Protein AF-A0A1F8CJE0-F1 (afdb_monomer)

Foldseek 3Di:
DVVVVVVVVVVVVVVLVVCLVVCVVPPVVNVVSVVVVCVVCCVVPVVVVVVVVVVVVVVPLLADDPDDDDPVLVCCLVPPDQVAEEEELEPCPPPDCVLSCSCRPSVHHHQQDFPVADDADSAHALLNVLCNQWVALVSCVRSVHFKYKYKPVSLVLHDPLVVVQCVDCQAWDFPDWDDDPPNTIITMITGDVCCSVPPDGDDAGLVVVLVQDDAAFEEEEEEDPDPAPVVSVSVNNLQSCQRYAYEYDDDPDDRPGPPRPRDYHHDDPPDDGQKYKDAQPDDVVVVAVFDWDWDGAHRPRGITMIGGPGHDDPPPDD

Structure (mmCIF, N/CA/C/O backbone):
data_AF-A0A1F8CJE0-F1
#
_entry.id   AF-A0A1F8CJE0-F1
#
loop_
_atom_site.group_PDB
_atom_site.id
_atom_site.type_symbol
_atom_site.label_atom_id
_atom_site.label_alt_id
_atom_site.label_comp_id
_atom_site.label_asym_id
_atom_site.label_entity_id
_atom_site.label_seq_id
_atom_site.pdbx_PDB_ins_code
_atom_site.Cartn_x
_atom_site.Cartn_y
_atom_site.Cartn_z
_atom_site.occupancy
_atom_site.B_iso_or_equiv
_atom_site.auth_seq_id
_atom_site.auth_comp_id
_atom_site.auth_asym_id
_atom_site.auth_atom_id
_atom_site.pdbx_PDB_model_num
ATOM 1 N N . MET A 1 1 ? 36.862 -10.426 33.302 1.00 44.50 1 MET A N 1
ATOM 2 C CA . MET A 1 1 ? 35.811 -10.025 34.268 1.00 44.50 1 MET A CA 1
ATOM 3 C C . MET A 1 1 ? 34.520 -10.832 34.135 1.00 44.50 1 MET A C 1
ATOM 5 O O . MET A 1 1 ? 34.027 -11.265 35.159 1.00 44.50 1 MET A O 1
ATOM 9 N N . LEU A 1 2 ? 33.971 -11.106 32.943 1.00 36.69 2 LEU A N 1
ATOM 10 C CA . LEU A 1 2 ? 32.740 -11.921 32.824 1.00 36.69 2 LEU A CA 1
ATOM 11 C C . LEU A 1 2 ? 32.878 -13.370 33.343 1.00 36.69 2 LEU A C 1
ATOM 13 O O . LEU A 1 2 ? 31.991 -13.858 34.037 1.00 36.69 2 LEU A O 1
ATOM 17 N N . PHE A 1 3 ? 34.020 -14.022 33.099 1.00 42.19 3 PHE A N 1
ATOM 18 C CA . PHE A 1 3 ? 34.281 -15.388 33.579 1.00 42.19 3 PHE A CA 1
ATOM 19 C C . PHE A 1 3 ? 34.329 -15.508 35.111 1.00 42.19 3 PHE A C 1
ATOM 21 O O . PHE A 1 3 ? 33.868 -16.502 35.664 1.00 42.19 3 PHE A O 1
ATOM 28 N N . SER A 1 4 ? 34.829 -14.488 35.817 1.00 46.12 4 SER A N 1
ATOM 29 C CA . SER A 1 4 ? 34.893 -14.500 37.284 1.00 46.12 4 SER A CA 1
ATOM 30 C C . SER A 1 4 ? 33.507 -14.414 37.931 1.00 46.12 4 SER A C 1
ATOM 32 O O . SER A 1 4 ? 33.297 -15.043 38.962 1.00 46.12 4 SER A O 1
ATOM 34 N N . TYR A 1 5 ? 32.540 -13.725 37.310 1.00 55.06 5 TYR A N 1
ATOM 35 C CA . TYR A 1 5 ? 31.160 -13.668 37.813 1.00 55.06 5 TYR A CA 1
ATOM 36 C C . TYR A 1 5 ? 30.405 -14.985 37.612 1.00 55.06 5 TYR A C 1
ATOM 38 O O . TYR A 1 5 ? 29.657 -15.402 38.492 1.00 55.06 5 TYR A O 1
ATOM 46 N N . GLN A 1 6 ? 30.635 -15.672 36.490 1.00 58.88 6 GLN A N 1
ATOM 47 C CA . GLN A 1 6 ? 30.021 -16.974 36.220 1.00 58.88 6 GLN A CA 1
ATOM 48 C C . GLN A 1 6 ? 30.561 -18.056 37.163 1.00 58.88 6 GLN A C 1
ATOM 50 O O . GLN A 1 6 ? 29.783 -18.813 37.738 1.00 58.88 6 GLN A O 1
ATOM 55 N N . ILE A 1 7 ? 31.878 -18.078 37.397 1.00 69.69 7 ILE A N 1
ATOM 56 C CA . ILE A 1 7 ? 32.508 -19.007 38.347 1.00 69.69 7 ILE A CA 1
ATOM 57 C C . ILE A 1 7 ? 32.049 -18.713 39.781 1.00 69.69 7 ILE A C 1
ATOM 59 O O . ILE A 1 7 ? 31.735 -19.641 40.523 1.00 69.69 7 ILE A O 1
ATOM 63 N N . PHE A 1 8 ? 31.938 -17.435 40.161 1.00 67.50 8 PHE A N 1
ATOM 64 C CA . PHE A 1 8 ? 31.420 -17.042 41.472 1.00 67.50 8 PHE A CA 1
ATOM 65 C C . PHE A 1 8 ? 29.956 -17.462 41.656 1.00 67.50 8 PHE A C 1
ATOM 67 O O . PHE A 1 8 ? 29.614 -18.022 42.692 1.00 67.50 8 PHE A O 1
ATOM 74 N N . GLY A 1 9 ? 29.106 -17.283 40.640 1.00 68.31 9 GLY A N 1
ATOM 75 C CA . GLY A 1 9 ? 27.713 -17.734 40.677 1.00 68.31 9 GLY A CA 1
ATOM 76 C C . GLY A 1 9 ? 27.582 -19.253 40.814 1.00 68.31 9 GLY A C 1
ATOM 77 O O . GLY A 1 9 ? 26.782 -19.721 41.621 1.00 68.31 9 GLY A O 1
ATOM 78 N N . VAL A 1 10 ? 28.407 -20.033 40.106 1.00 72.56 10 VAL A N 1
ATOM 79 C CA . VAL A 1 10 ? 28.424 -21.503 40.228 1.00 72.56 10 VAL A CA 1
ATOM 80 C C . VAL A 1 10 ? 28.899 -21.933 41.617 1.00 72.56 10 VAL A C 1
ATOM 82 O O . VAL A 1 10 ? 28.261 -22.779 42.238 1.00 72.56 10 VAL A O 1
ATOM 85 N N . LEU A 1 11 ? 29.963 -21.319 42.142 1.00 69.94 11 LEU A N 1
ATOM 86 C CA . LEU A 1 11 ? 30.481 -21.612 43.483 1.00 69.94 11 LEU A CA 1
ATOM 87 C C . LEU A 1 11 ?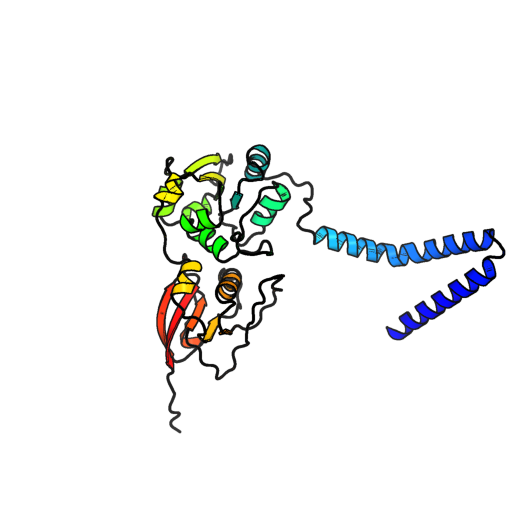 29.476 -21.255 44.581 1.00 69.94 11 LEU A C 1
ATOM 89 O O . LEU A 1 11 ? 29.268 -22.055 45.487 1.00 69.94 11 LEU A O 1
ATOM 93 N N . VAL A 1 12 ? 28.810 -20.101 44.480 1.00 76.06 12 VAL A N 1
ATOM 94 C CA . VAL A 1 12 ? 27.726 -19.713 45.392 1.00 76.06 12 VAL A CA 1
ATOM 95 C C . VAL A 1 12 ? 26.568 -20.703 45.286 1.00 76.06 12 VAL A C 1
ATOM 97 O O . VAL A 1 12 ? 26.094 -21.177 46.308 1.00 76.06 12 VAL A O 1
ATOM 100 N N . THR A 1 13 ? 26.155 -21.097 44.080 1.00 71.81 13 THR A N 1
ATOM 101 C CA . THR A 1 13 ? 25.067 -22.076 43.897 1.00 71.81 13 THR A CA 1
ATOM 102 C C . THR A 1 13 ? 25.409 -23.433 44.518 1.00 71.81 13 THR A C 1
ATOM 104 O O . THR A 1 13 ? 24.594 -23.994 45.246 1.00 71.81 13 THR A O 1
ATOM 107 N N . LEU A 1 14 ? 26.630 -23.936 44.309 1.00 74.31 14 LEU A N 1
ATOM 108 C CA . LEU A 1 14 ? 27.103 -25.187 44.910 1.00 74.31 14 LEU A CA 1
ATOM 109 C C . LEU A 1 14 ? 27.204 -25.093 46.439 1.00 74.31 14 LEU A C 1
ATOM 111 O O . LEU A 1 14 ? 26.816 -26.030 47.133 1.00 74.31 14 LEU A O 1
ATOM 115 N N . LEU A 1 15 ? 27.661 -23.954 46.969 1.00 75.88 15 LEU A N 1
ATOM 116 C CA . LEU A 1 15 ? 27.699 -23.692 48.408 1.00 75.88 15 LEU A CA 1
ATOM 117 C C . LEU A 1 15 ? 26.283 -23.668 48.999 1.00 75.88 15 LEU A C 1
ATOM 119 O O . LEU A 1 15 ? 26.052 -24.241 50.060 1.00 75.88 15 LEU A O 1
ATOM 123 N N . LEU A 1 16 ? 25.323 -23.051 48.301 1.00 68.00 16 LEU A N 1
ATOM 124 C CA . LEU A 1 16 ? 23.928 -22.994 48.729 1.00 68.00 16 LEU A CA 1
ATOM 125 C C . LEU A 1 16 ? 23.269 -2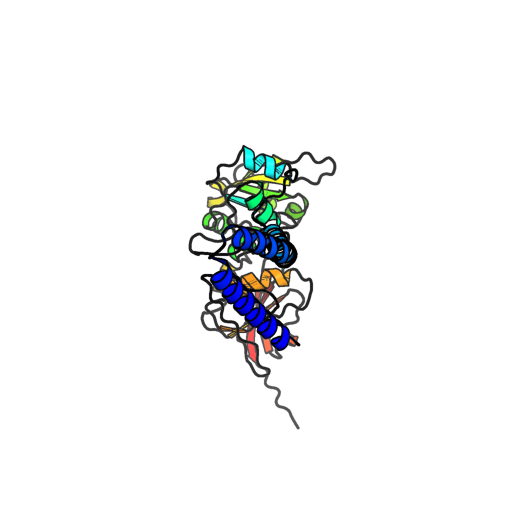4.385 48.707 1.00 68.00 16 LEU A C 1
ATOM 127 O O . LEU A 1 16 ? 22.545 -24.707 49.644 1.00 68.00 16 LEU A O 1
ATOM 131 N N . ILE A 1 17 ? 23.553 -25.224 47.701 1.00 70.94 17 ILE A N 1
ATOM 132 C CA . ILE A 1 17 ? 23.079 -26.621 47.628 1.00 70.94 17 ILE A CA 1
ATOM 133 C C . ILE A 1 17 ? 23.681 -27.457 48.763 1.00 70.94 17 ILE A C 1
ATOM 135 O O . ILE A 1 17 ? 22.949 -28.148 49.468 1.00 70.94 17 ILE A O 1
ATOM 139 N N . TRP A 1 18 ? 24.993 -27.350 48.991 1.00 72.69 18 TRP A N 1
ATOM 140 C CA . TRP A 1 18 ? 25.683 -28.084 50.055 1.00 72.69 18 TRP A CA 1
ATOM 141 C C . TRP A 1 18 ? 25.180 -27.686 51.449 1.00 72.69 18 TRP A C 1
ATOM 143 O O . TRP A 1 18 ? 24.904 -28.543 52.291 1.00 72.69 18 TRP A O 1
ATOM 153 N N . ILE A 1 19 ? 24.983 -26.383 51.683 1.00 66.50 19 ILE A N 1
ATOM 154 C CA . ILE A 1 19 ? 24.369 -25.877 52.914 1.00 66.50 19 ILE A CA 1
ATOM 155 C C . ILE A 1 19 ? 22.939 -26.406 53.030 1.00 66.50 19 ILE A C 1
ATOM 157 O O . ILE A 1 19 ? 22.587 -26.913 54.088 1.00 66.50 19 ILE A O 1
ATOM 161 N N . PHE A 1 20 ? 22.133 -26.355 51.966 1.00 65.31 20 PHE A N 1
ATOM 162 C CA . PHE A 1 20 ? 20.751 -26.840 51.966 1.00 65.31 20 PHE A CA 1
ATOM 163 C C . PHE A 1 20 ? 20.652 -28.331 52.322 1.00 65.31 20 PHE A C 1
ATOM 165 O O . PHE A 1 20 ? 19.881 -28.685 53.215 1.00 65.31 20 PHE A O 1
ATOM 172 N N . GLU A 1 21 ? 21.476 -29.195 51.723 1.00 66.25 21 GLU A N 1
ATOM 173 C CA . GLU A 1 21 ? 21.547 -30.625 52.063 1.00 66.25 21 GLU A CA 1
ATOM 174 C C . GLU A 1 21 ? 21.989 -30.856 53.515 1.00 66.25 21 GLU A C 1
ATOM 176 O O . GLU A 1 21 ? 21.406 -31.674 54.234 1.00 66.25 21 GLU A O 1
ATOM 181 N N . SER A 1 22 ? 22.972 -30.089 53.994 1.00 66.00 22 SER A N 1
ATOM 182 C CA . SER A 1 22 ? 23.463 -30.194 55.371 1.00 66.00 22 SER A CA 1
ATOM 183 C C . SER A 1 22 ? 22.464 -29.643 56.407 1.00 66.00 22 SER A C 1
ATOM 185 O O . SER A 1 22 ? 22.477 -30.043 57.575 1.00 66.00 22 SER A O 1
ATOM 187 N N . VAL A 1 23 ? 21.571 -28.744 55.981 1.00 59.19 23 VAL A N 1
ATOM 188 C CA . VAL A 1 23 ? 20.585 -28.020 56.794 1.00 59.19 23 VAL A CA 1
ATOM 189 C C . VAL A 1 23 ? 19.201 -28.683 56.799 1.00 59.19 23 VAL A C 1
ATOM 191 O O . VAL A 1 23 ? 18.454 -28.497 57.762 1.00 59.19 23 VAL A O 1
ATOM 194 N N . GLN A 1 24 ? 18.861 -29.517 55.808 1.00 53.59 24 GLN A N 1
ATOM 195 C CA . GLN A 1 24 ? 17.571 -30.226 55.725 1.00 53.59 24 GLN A CA 1
ATOM 196 C C . GLN A 1 24 ? 17.209 -31.037 56.983 1.00 53.59 24 GLN A C 1
ATOM 198 O O . GLN A 1 24 ? 16.030 -31.258 57.263 1.00 53.59 24 GLN A O 1
ATOM 203 N N . LYS A 1 25 ? 18.194 -31.415 57.807 1.00 59.56 25 LYS A N 1
ATOM 204 C CA . LYS A 1 25 ? 17.963 -32.088 59.097 1.00 59.56 25 LYS A CA 1
ATOM 205 C C . LYS A 1 25 ? 17.306 -31.189 60.160 1.00 59.56 25 LYS A C 1
ATOM 207 O O . LYS A 1 25 ? 16.841 -31.699 61.176 1.00 59.56 25 LYS A O 1
ATOM 212 N N . LYS A 1 26 ? 17.225 -29.868 59.948 1.00 67.19 26 LYS A N 1
ATOM 213 C CA . LY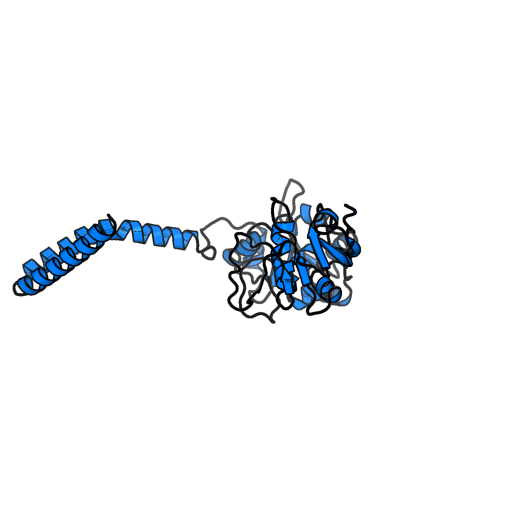S A 1 26 ? 16.577 -28.899 60.848 1.00 67.19 26 LYS A CA 1
ATOM 214 C C . LYS A 1 26 ? 15.643 -27.979 60.053 1.00 67.19 26 LYS A C 1
ATOM 216 O O . LYS A 1 26 ? 16.066 -26.946 59.541 1.00 67.19 26 LYS A O 1
ATOM 221 N N . LYS A 1 27 ? 14.348 -28.328 60.007 1.00 64.81 27 LYS A N 1
ATOM 222 C CA . LYS A 1 27 ? 13.287 -27.634 59.236 1.00 64.81 27 LYS A CA 1
ATOM 223 C C . LYS A 1 27 ? 13.306 -26.101 59.361 1.00 64.81 27 LYS A C 1
ATOM 225 O O . LYS A 1 27 ? 13.094 -25.408 58.375 1.00 64.81 27 LYS A O 1
ATOM 230 N N . VAL A 1 28 ? 13.602 -25.573 60.549 1.00 71.56 28 VAL A N 1
ATOM 231 C CA . VAL A 1 28 ? 13.649 -24.122 60.812 1.00 71.56 28 VAL A CA 1
ATOM 232 C C . VAL A 1 28 ? 14.779 -23.432 60.042 1.00 71.56 28 VAL A C 1
ATOM 234 O O . VAL A 1 28 ? 14.584 -22.359 59.481 1.00 71.56 28 VAL A O 1
ATOM 237 N N . VAL A 1 29 ? 15.950 -24.062 59.962 1.00 67.38 29 VAL A N 1
ATOM 238 C CA . VAL A 1 29 ? 17.125 -23.479 59.303 1.00 67.38 29 VAL A CA 1
ATOM 239 C C . VAL A 1 29 ? 16.947 -23.503 57.779 1.00 67.38 29 VAL A C 1
ATOM 241 O O . VAL A 1 29 ? 17.318 -22.543 57.110 1.00 67.38 29 VAL A O 1
ATOM 244 N N . ALA A 1 30 ? 16.276 -24.524 57.234 1.00 67.88 30 ALA A N 1
ATOM 245 C CA . ALA A 1 30 ? 15.913 -24.572 55.815 1.00 67.88 30 ALA A CA 1
ATOM 246 C C . ALA A 1 30 ? 14.926 -23.456 55.422 1.00 67.88 30 ALA A C 1
ATOM 248 O O . ALA A 1 30 ? 15.067 -22.860 54.354 1.00 67.88 30 ALA A O 1
ATOM 249 N N . ILE A 1 31 ? 13.960 -23.131 56.291 1.00 75.62 31 ILE A N 1
ATOM 250 C CA . ILE A 1 31 ? 13.010 -22.028 56.070 1.00 75.62 31 ILE A CA 1
ATOM 251 C C . ILE A 1 31 ? 13.733 -20.677 56.104 1.00 75.62 31 ILE A C 1
ATOM 253 O O . ILE A 1 31 ? 13.572 -19.887 55.178 1.00 75.62 31 ILE A O 1
ATOM 257 N N . ILE A 1 32 ? 14.564 -20.426 57.123 1.00 74.50 32 ILE A N 1
ATOM 258 C CA . ILE A 1 32 ? 15.340 -19.177 57.241 1.00 74.50 32 ILE A CA 1
ATOM 259 C C . ILE A 1 32 ? 16.244 -18.989 56.020 1.00 74.50 32 ILE A C 1
ATOM 261 O O . ILE A 1 32 ? 16.312 -17.901 55.455 1.00 74.50 32 ILE A O 1
ATOM 265 N N . PHE A 1 33 ? 16.897 -20.059 55.577 1.00 74.25 33 PHE A N 1
ATOM 266 C CA . PHE A 1 33 ? 17.752 -20.026 54.402 1.00 74.25 33 PHE A CA 1
ATOM 267 C C . PHE A 1 33 ? 16.970 -19.800 53.104 1.00 74.25 33 PHE A C 1
ATOM 269 O O . PHE A 1 33 ? 17.399 -19.014 52.268 1.00 74.25 33 PHE A O 1
ATOM 276 N N . SER A 1 34 ? 15.801 -20.427 52.948 1.00 72.12 34 SER A N 1
ATOM 277 C CA . SER A 1 34 ? 14.926 -20.190 51.793 1.00 72.12 34 SER A CA 1
ATOM 278 C C . SER A 1 34 ? 14.451 -18.736 51.752 1.00 72.12 34 SER A C 1
ATOM 280 O O . SER A 1 34 ? 14.489 -18.111 50.697 1.00 72.12 34 SER A O 1
ATOM 282 N N . LEU A 1 35 ? 14.081 -18.165 52.904 1.00 79.12 35 LEU A N 1
ATOM 283 C CA . LEU A 1 35 ? 13.730 -16.748 53.025 1.00 79.12 35 LEU A CA 1
ATOM 284 C C . LEU A 1 35 ? 14.916 -15.840 52.679 1.00 79.12 35 LEU A C 1
ATOM 286 O O . LEU A 1 35 ? 14.739 -14.863 51.959 1.00 79.12 35 LEU A O 1
ATOM 290 N N . PHE A 1 36 ? 16.124 -16.181 53.129 1.00 77.94 36 PHE A N 1
ATOM 291 C CA . PHE A 1 36 ? 17.343 -15.438 52.808 1.00 77.94 36 PHE A CA 1
ATOM 292 C C . PHE A 1 36 ? 17.709 -15.521 51.317 1.00 77.94 36 PHE A C 1
ATOM 294 O O . PHE A 1 36 ? 18.065 -14.514 50.710 1.00 77.94 36 PHE A O 1
ATOM 301 N N . ALA A 1 37 ? 17.563 -16.695 50.698 1.00 77.31 37 ALA A N 1
ATOM 302 C CA . ALA A 1 37 ? 17.782 -16.887 49.268 1.00 77.31 37 ALA A CA 1
ATOM 303 C C . ALA A 1 37 ? 16.765 -16.093 48.437 1.00 77.31 37 ALA A C 1
ATOM 305 O O . ALA A 1 37 ? 17.148 -15.405 47.498 1.00 77.31 37 ALA A O 1
ATOM 306 N N . VAL A 1 38 ? 15.483 -16.115 48.817 1.00 78.94 38 VAL A N 1
ATOM 307 C CA . VAL A 1 38 ? 14.43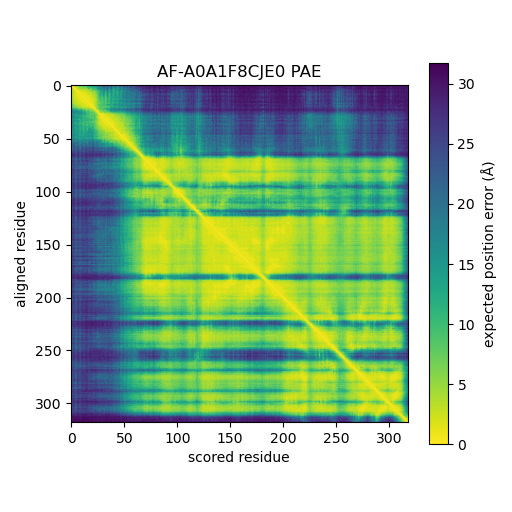6 -15.289 48.195 1.00 78.94 38 VAL A CA 1
ATOM 308 C C . VAL A 1 38 ? 14.740 -13.797 48.374 1.00 78.94 38 VAL A C 1
ATOM 310 O O . VAL A 1 38 ? 14.637 -13.035 47.414 1.00 78.94 38 VAL A O 1
ATOM 313 N N . TRP A 1 39 ? 15.192 -13.381 49.559 1.00 78.50 39 TRP A N 1
ATOM 314 C CA . TRP A 1 39 ? 15.582 -11.997 49.845 1.00 78.50 39 TRP A CA 1
ATOM 315 C C . TRP A 1 39 ? 16.797 -11.527 49.029 1.00 78.50 39 TRP A C 1
ATOM 317 O O . TRP A 1 39 ? 16.856 -10.359 48.665 1.00 78.50 39 TRP A O 1
ATOM 327 N N . LEU A 1 40 ? 17.732 -12.419 48.684 1.00 78.00 40 LEU A N 1
ATOM 328 C CA . LEU A 1 40 ? 18.857 -12.120 47.787 1.00 78.00 40 LEU A CA 1
ATOM 329 C C . LEU A 1 40 ? 18.468 -12.143 46.302 1.00 78.00 40 LEU A C 1
ATOM 331 O O . LEU A 1 40 ? 18.951 -11.326 45.517 1.00 78.00 40 LEU A O 1
ATOM 335 N N . LEU A 1 41 ? 17.607 -13.078 45.901 1.00 74.38 41 LEU A N 1
ATOM 336 C CA . LEU A 1 41 ? 17.236 -13.276 44.501 1.00 74.38 41 LEU A CA 1
ATOM 337 C C . LEU A 1 41 ? 16.229 -12.233 44.009 1.00 74.38 41 LEU A C 1
ATOM 339 O O . LEU A 1 41 ? 16.349 -11.792 42.869 1.00 74.38 41 LEU A O 1
ATOM 343 N N . ILE A 1 42 ? 15.274 -11.793 44.837 1.00 75.56 42 ILE A N 1
ATOM 344 C CA . ILE A 1 42 ? 14.264 -10.799 44.433 1.00 75.56 42 ILE A CA 1
ATOM 345 C C . ILE A 1 42 ? 14.902 -9.465 43.989 1.00 75.56 42 ILE A C 1
ATOM 347 O O . ILE A 1 42 ?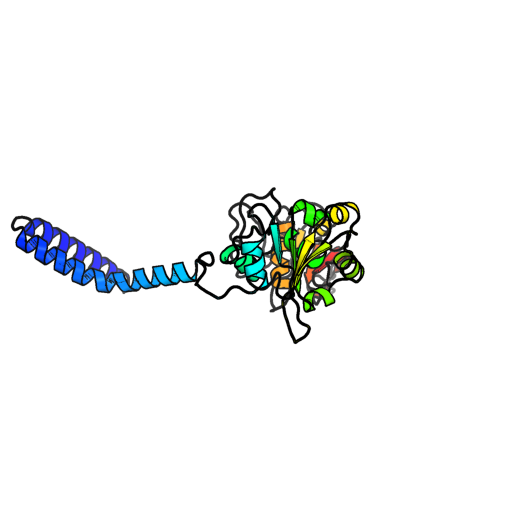 14.567 -9.007 42.899 1.00 75.56 42 ILE A O 1
ATOM 351 N N . PRO A 1 43 ? 15.846 -8.846 44.725 1.00 74.38 43 PRO A N 1
ATOM 352 C CA . PRO A 1 43 ? 16.493 -7.606 44.288 1.00 74.38 43 PRO A CA 1
ATOM 353 C C . PRO A 1 43 ? 17.399 -7.789 43.064 1.00 74.38 43 PRO A C 1
ATOM 355 O O . PRO A 1 43 ? 17.599 -6.840 42.312 1.00 74.38 43 PRO A O 1
ATOM 358 N N . SER A 1 44 ? 17.950 -8.991 42.854 1.00 71.19 44 SER A N 1
ATOM 359 C CA . SER A 1 44 ? 18.866 -9.276 41.741 1.00 71.19 44 SER A CA 1
ATOM 360 C C . SER A 1 44 ? 18.150 -9.662 40.446 1.00 71.19 44 SER A C 1
ATOM 362 O O . SER A 1 44 ? 18.653 -9.357 39.367 1.00 71.19 44 SER A O 1
ATOM 364 N N . LEU A 1 45 ? 17.022 -10.369 40.536 1.00 69.50 45 LEU A N 1
ATOM 365 C CA . LEU A 1 45 ? 16.256 -10.862 39.386 1.00 69.50 45 LEU A CA 1
ATOM 366 C C . LEU A 1 45 ? 15.013 -10.015 39.108 1.00 69.50 45 LEU A C 1
ATOM 368 O O . LEU A 1 45 ? 14.585 -9.936 37.961 1.00 69.50 45 LEU A O 1
ATOM 372 N N . GLY A 1 46 ? 14.457 -9.353 40.123 1.00 73.88 46 GLY A N 1
ATOM 373 C CA . GLY A 1 46 ? 13.263 -8.518 40.009 1.00 73.88 46 GLY A CA 1
ATOM 374 C C . GLY A 1 46 ? 13.418 -7.388 38.992 1.00 73.88 46 GLY A C 1
ATOM 375 O O . GLY A 1 46 ? 12.646 -7.365 38.038 1.00 73.88 46 GLY A O 1
ATOM 376 N N . PRO A 1 47 ? 14.416 -6.490 39.121 1.00 73.81 47 PRO A N 1
ATOM 377 C CA . PRO A 1 47 ? 14.581 -5.377 38.188 1.00 73.81 47 PRO A CA 1
ATOM 378 C C . PRO A 1 47 ? 14.827 -5.822 36.736 1.00 73.81 47 PRO A C 1
ATOM 380 O O . PRO A 1 47 ? 14.141 -5.304 35.860 1.00 73.81 47 PRO A O 1
ATOM 383 N N . PRO A 1 48 ? 15.695 -6.815 36.438 1.00 69.19 48 PRO A N 1
ATOM 384 C CA . PRO A 1 48 ? 15.842 -7.327 35.074 1.00 69.19 48 PRO A CA 1
ATOM 385 C C . PRO A 1 48 ? 14.567 -7.963 34.511 1.00 69.19 48 PRO A C 1
ATOM 387 O O . PRO A 1 48 ? 14.263 -7.763 33.339 1.00 69.19 48 PRO A O 1
ATOM 390 N N . ILE A 1 49 ? 13.809 -8.720 35.318 1.00 71.56 49 ILE A N 1
ATOM 391 C CA . ILE A 1 49 ? 12.542 -9.334 34.886 1.00 71.56 49 ILE A CA 1
ATOM 392 C C . ILE A 1 49 ? 11.480 -8.262 34.637 1.00 71.56 49 ILE A C 1
ATOM 394 O O . ILE A 1 49 ? 10.799 -8.328 33.617 1.00 71.56 49 ILE A O 1
ATOM 398 N N . LEU A 1 50 ? 11.364 -7.268 35.521 1.00 71.50 50 LEU A N 1
ATOM 399 C CA . LEU A 1 50 ? 10.463 -6.130 35.342 1.00 71.50 50 LEU A CA 1
ATOM 400 C C . LEU A 1 50 ? 10.830 -5.351 34.086 1.00 71.50 50 LEU A C 1
ATOM 402 O O . LEU A 1 50 ? 9.972 -5.165 33.235 1.00 71.50 50 LEU A O 1
ATOM 406 N N . GLN A 1 51 ? 12.107 -5.026 33.894 1.00 67.44 51 GLN A N 1
ATOM 407 C CA . GLN A 1 51 ? 12.589 -4.333 32.703 1.00 67.44 51 GLN A CA 1
ATOM 408 C C . GLN A 1 51 ? 12.354 -5.146 31.421 1.00 67.44 51 GLN A C 1
ATOM 410 O O . GLN A 1 51 ? 11.951 -4.585 30.409 1.00 67.44 51 GLN A O 1
ATOM 415 N N . LEU A 1 52 ? 12.542 -6.471 31.449 1.00 64.06 52 LEU A N 1
ATOM 416 C CA . LEU A 1 52 ? 12.189 -7.364 30.338 1.00 64.06 52 LEU A CA 1
ATOM 417 C C . LEU A 1 52 ? 10.678 -7.417 30.098 1.00 64.06 52 LEU A C 1
ATOM 419 O O . LEU A 1 52 ? 10.258 -7.498 28.948 1.00 64.06 52 LEU A O 1
ATOM 423 N N . SER A 1 53 ? 9.862 -7.389 31.152 1.00 64.06 53 SER A N 1
ATOM 424 C CA . SER A 1 53 ? 8.402 -7.413 31.047 1.00 64.06 53 SER A CA 1
ATOM 425 C C . SER A 1 53 ? 7.845 -6.088 30.533 1.00 64.06 53 SER A C 1
ATOM 427 O O . SER A 1 53 ? 7.029 -6.104 29.623 1.00 64.06 53 SER A O 1
ATOM 429 N N . GLU A 1 54 ? 8.351 -4.955 31.017 1.00 61.84 54 GLU A N 1
ATOM 430 C CA . GLU A 1 54 ? 8.008 -3.611 30.559 1.00 61.84 54 GLU A CA 1
ATOM 431 C C . GLU A 1 54 ? 8.495 -3.395 29.131 1.00 61.84 54 GLU A C 1
ATOM 433 O O . GLU A 1 54 ? 7.723 -2.944 28.295 1.00 61.84 54 GLU A O 1
ATOM 438 N N . ALA A 1 55 ? 9.727 -3.800 28.802 1.00 57.44 55 ALA A N 1
ATOM 439 C CA . ALA A 1 55 ? 10.229 -3.738 27.434 1.00 57.44 55 ALA A CA 1
ATOM 440 C C . ALA A 1 55 ? 9.424 -4.642 26.492 1.00 57.44 55 ALA A C 1
ATOM 442 O O . ALA A 1 55 ? 9.133 -4.234 25.374 1.00 57.44 55 ALA A O 1
ATOM 443 N N . ARG A 1 56 ? 9.018 -5.844 26.924 1.00 55.03 56 ARG A N 1
ATOM 444 C CA . ARG A 1 56 ? 8.153 -6.727 26.124 1.00 55.03 56 ARG A CA 1
ATOM 445 C C . ARG A 1 56 ? 6.736 -6.190 25.985 1.00 55.03 56 ARG A C 1
ATOM 447 O O . ARG A 1 56 ? 6.185 -6.311 24.904 1.00 55.03 56 ARG A O 1
ATOM 454 N N . LEU A 1 57 ? 6.151 -5.614 27.032 1.00 57.50 57 LEU A N 1
ATOM 455 C CA . LEU A 1 57 ? 4.827 -4.989 26.980 1.00 57.50 57 LEU A CA 1
ATOM 456 C C . LEU A 1 57 ? 4.854 -3.744 26.087 1.00 57.50 57 LEU A C 1
ATOM 458 O O . LEU A 1 57 ? 4.003 -3.616 25.218 1.00 57.50 57 LEU A O 1
ATOM 462 N N . ALA A 1 58 ? 5.878 -2.899 26.215 1.00 53.94 58 ALA A N 1
ATOM 463 C CA . ALA A 1 58 ? 6.093 -1.733 25.360 1.00 53.94 58 ALA A CA 1
ATOM 464 C C . ALA A 1 58 ? 6.385 -2.110 23.896 1.00 53.94 58 ALA A C 1
ATOM 466 O O . ALA A 1 58 ? 6.059 -1.357 22.983 1.00 53.94 58 ALA A O 1
ATOM 467 N N . GLN A 1 59 ? 6.994 -3.275 23.652 1.00 51.31 59 GLN A N 1
ATOM 468 C CA . GLN A 1 59 ? 7.206 -3.815 22.304 1.00 51.31 59 GLN A CA 1
ATOM 469 C C . GLN A 1 59 ? 6.003 -4.597 21.769 1.00 51.31 59 GLN A C 1
ATOM 471 O O . GLN A 1 59 ? 5.921 -4.823 20.561 1.00 51.31 59 GLN A O 1
ATOM 476 N N . ASN A 1 60 ? 5.075 -5.017 22.630 1.00 52.72 60 ASN A N 1
ATOM 477 C CA . ASN A 1 60 ? 3.879 -5.732 22.219 1.00 52.72 60 ASN A CA 1
ATOM 478 C C . ASN A 1 60 ? 2.820 -4.725 21.784 1.00 52.72 60 ASN A C 1
ATOM 480 O O . ASN A 1 60 ? 1.875 -4.416 22.504 1.00 52.72 60 ASN A O 1
ATOM 484 N N . ARG A 1 61 ? 2.999 -4.226 20.564 1.00 53.03 61 ARG A N 1
ATOM 485 C CA . ARG A 1 61 ? 2.133 -3.223 19.946 1.00 53.03 61 ARG A CA 1
ATOM 486 C C . ARG A 1 61 ? 0.673 -3.668 19.769 1.00 53.03 61 ARG A C 1
ATOM 488 O O . ARG A 1 61 ? -0.167 -2.846 19.439 1.00 53.03 61 ARG A O 1
ATOM 495 N N . LEU A 1 62 ? 0.371 -4.946 20.019 1.00 55.53 62 LEU A N 1
ATOM 496 C CA . LEU A 1 62 ? -0.977 -5.522 20.015 1.00 55.53 62 LEU A CA 1
ATOM 497 C C . LEU A 1 62 ? -1.743 -5.323 21.334 1.00 55.53 62 LEU A C 1
ATOM 499 O O . LEU A 1 62 ? -2.918 -5.673 21.412 1.00 55.53 62 LEU A O 1
ATOM 503 N N . LEU A 1 63 ? -1.099 -4.801 22.380 1.00 54.47 63 LEU A N 1
ATOM 504 C CA . LEU A 1 63 ? -1.761 -4.457 23.634 1.00 54.47 63 LEU A CA 1
ATOM 505 C C . LEU A 1 63 ? -2.115 -2.969 23.612 1.00 54.47 63 LEU A C 1
ATOM 507 O O . LEU A 1 63 ? -1.248 -2.109 23.757 1.00 54.47 63 LEU A O 1
ATOM 511 N N . SER A 1 64 ? -3.400 -2.669 23.423 1.00 53.78 64 SER A N 1
ATOM 512 C CA . SER A 1 64 ? -3.926 -1.311 23.561 1.00 53.78 64 SER A CA 1
ATOM 513 C C . SER A 1 64 ? -3.684 -0.811 24.989 1.00 53.78 64 SER A C 1
ATOM 515 O O . SER A 1 64 ? -4.180 -1.376 25.963 1.00 53.78 64 SER A O 1
ATOM 517 N N . VAL A 1 65 ? -2.915 0.271 25.115 1.00 55.03 65 VAL A N 1
ATOM 518 C CA . VAL A 1 65 ? -2.990 1.152 26.285 1.00 55.03 65 VAL A CA 1
ATOM 519 C C . VAL A 1 65 ? -4.301 1.932 26.149 1.00 55.03 65 VAL A C 1
ATOM 521 O O . VAL A 1 65 ? -4.662 2.303 25.032 1.00 55.03 65 VAL A O 1
ATOM 524 N N . ASN A 1 66 ? -5.026 2.121 27.257 1.00 52.62 66 ASN A N 1
ATOM 525 C CA . ASN A 1 66 ? -6.298 2.853 27.333 1.00 52.62 66 ASN A CA 1
ATOM 526 C C . ASN A 1 66 ? -6.136 4.309 26.851 1.00 52.62 66 ASN A C 1
ATOM 528 O O . ASN A 1 66 ? -5.990 5.226 27.656 1.00 52.62 66 ASN A O 1
ATOM 532 N N . GLU A 1 67 ? -6.134 4.515 25.541 1.00 62.19 67 GLU A N 1
ATOM 533 C CA . GLU A 1 67 ? -6.171 5.819 24.893 1.00 62.19 67 GLU A CA 1
ATOM 534 C C . GLU A 1 67 ? -7.567 6.053 24.324 1.00 62.19 67 GLU A C 1
ATOM 536 O O . GLU A 1 67 ? -8.203 5.136 23.799 1.00 62.19 67 GLU A O 1
ATOM 541 N N . ASP A 1 68 ? -8.036 7.297 24.405 1.00 70.69 68 ASP A N 1
ATOM 542 C CA . ASP A 1 68 ? -9.271 7.705 23.750 1.00 70.69 68 ASP A CA 1
ATOM 543 C C . ASP A 1 68 ? -9.170 7.468 22.239 1.00 70.69 68 ASP A C 1
ATOM 545 O O . ASP A 1 68 ? -8.362 8.082 21.540 1.00 70.69 68 ASP A O 1
ATOM 549 N N . LEU A 1 69 ? -10.009 6.564 21.729 1.00 72.94 69 LEU A N 1
ATOM 550 C CA . LEU A 1 69 ? -10.070 6.259 20.304 1.00 72.94 69 LEU A CA 1
ATOM 551 C C . LEU A 1 69 ? -10.504 7.499 19.495 1.00 72.94 69 LEU A C 1
ATOM 553 O O . LEU A 1 69 ? -11.473 8.166 19.887 1.00 72.94 69 LEU A O 1
ATOM 557 N N . PRO A 1 70 ? -9.869 7.780 18.338 1.00 81.81 70 PRO A N 1
ATOM 558 C CA . PRO A 1 70 ? -10.392 8.723 17.352 1.00 81.81 70 PRO A CA 1
ATOM 559 C C . PRO A 1 70 ? -11.838 8.383 16.968 1.00 81.81 70 PRO A C 1
ATOM 561 O O . PRO A 1 70 ? -12.212 7.209 16.937 1.00 81.81 70 PRO A O 1
ATOM 564 N N . GLU A 1 71 ? -12.654 9.387 16.629 1.00 88.81 71 GLU A N 1
ATOM 565 C CA . GLU A 1 71 ? -14.081 9.186 16.314 1.00 88.81 71 GLU A CA 1
ATOM 566 C C . GLU A 1 71 ? -14.311 8.161 15.190 1.00 88.81 71 GLU A C 1
ATOM 568 O O . GLU A 1 71 ? -15.242 7.361 15.266 1.00 88.81 71 GLU A O 1
ATOM 573 N N . THR A 1 72 ? -13.432 8.133 14.181 1.00 88.75 72 THR A N 1
ATOM 574 C CA . THR A 1 72 ? -13.456 7.135 13.103 1.00 88.75 72 THR A CA 1
ATOM 575 C C . THR A 1 72 ? -13.277 5.714 13.631 1.00 88.75 72 THR A C 1
ATOM 577 O O . THR A 1 72 ? -14.040 4.825 13.255 1.00 88.75 72 THR A O 1
ATOM 580 N N . LEU A 1 73 ? -12.323 5.495 14.541 1.00 86.44 73 LEU A N 1
ATOM 581 C CA . LEU A 1 73 ? -12.084 4.184 15.151 1.00 86.44 73 LEU A CA 1
ATOM 582 C C . LEU A 1 73 ? -13.232 3.778 16.083 1.00 86.44 73 LEU A C 1
ATOM 584 O O . LEU A 1 73 ? -13.682 2.637 16.010 1.00 86.44 73 LEU A O 1
ATOM 588 N N . LYS A 1 74 ? -13.773 4.722 16.871 1.00 88.38 74 LYS A N 1
ATOM 589 C CA . LYS A 1 74 ? -14.981 4.502 17.692 1.00 88.38 74 LYS A CA 1
ATOM 590 C C . LYS A 1 74 ? -16.165 4.084 16.826 1.00 88.38 74 LYS A C 1
ATOM 592 O O . LYS A 1 74 ? -16.920 3.187 17.193 1.00 88.38 74 LYS A O 1
ATOM 597 N N . TRP A 1 75 ? -16.359 4.723 15.673 1.00 91.81 75 TRP A N 1
ATOM 598 C CA . TRP A 1 75 ? -17.441 4.346 14.769 1.00 91.81 75 TRP A CA 1
ATOM 599 C C . TRP A 1 75 ? -17.241 2.933 14.212 1.00 91.81 75 TRP A C 1
ATOM 601 O O . TRP A 1 75 ? -18.196 2.157 14.201 1.00 91.81 75 TRP A O 1
ATOM 611 N N . ILE A 1 76 ? -16.017 2.585 13.797 1.00 90.31 76 ILE A N 1
ATOM 612 C CA . ILE A 1 76 ? -15.682 1.253 13.268 1.00 90.31 76 ILE A CA 1
ATOM 613 C C . ILE A 1 76 ? -15.979 0.169 14.300 1.00 90.31 76 ILE A C 1
ATOM 615 O O . ILE A 1 76 ? -16.725 -0.755 13.989 1.00 90.31 76 ILE A O 1
ATOM 619 N N . GLU A 1 77 ? -15.463 0.323 15.520 1.00 87.56 77 GLU A N 1
ATOM 620 C CA . GLU A 1 77 ? -15.662 -0.624 16.624 1.00 87.56 77 GLU A CA 1
ATOM 621 C C . GLU A 1 77 ? -17.154 -0.907 16.877 1.00 87.56 77 GLU A C 1
ATOM 623 O O . GLU A 1 77 ? -17.555 -2.048 17.091 1.00 87.56 77 GLU A O 1
ATOM 628 N N . ASN A 1 78 ? -18.000 0.125 16.785 1.00 89.69 78 ASN A N 1
ATOM 629 C CA . ASN A 1 78 ? -19.426 0.016 17.094 1.00 89.69 78 ASN A CA 1
ATOM 630 C C . ASN A 1 78 ? -20.311 -0.433 15.916 1.00 89.69 78 ASN A C 1
ATOM 632 O O . ASN A 1 78 ? -21.437 -0.874 16.145 1.00 89.69 78 ASN A O 1
ATOM 636 N N . ASN A 1 79 ? -19.862 -0.289 14.663 1.00 92.50 79 ASN A N 1
ATOM 637 C CA . ASN A 1 79 ? -20.731 -0.450 13.484 1.00 92.50 79 ASN A CA 1
ATOM 638 C C . ASN A 1 79 ? -20.231 -1.477 12.461 1.00 92.50 79 ASN A C 1
ATOM 640 O O . ASN A 1 79 ? -20.993 -1.879 11.577 1.00 92.50 79 ASN A O 1
ATOM 644 N N . VAL A 1 80 ? -18.969 -1.900 12.536 1.00 89.50 80 VAL A N 1
ATOM 645 C CA . VAL A 1 80 ? -18.366 -2.803 11.553 1.00 89.50 80 VAL A CA 1
ATOM 646 C C . VAL A 1 80 ? -18.201 -4.192 12.162 1.00 89.50 80 VAL A C 1
ATOM 648 O O . VAL A 1 80 ? -17.525 -4.378 13.166 1.00 89.50 80 VAL A O 1
ATOM 651 N N . SER A 1 81 ? -18.812 -5.198 11.532 1.00 85.56 81 SER A N 1
ATOM 652 C CA . SER A 1 81 ? -18.615 -6.601 11.920 1.00 85.56 81 SER A CA 1
ATOM 653 C C . SER A 1 81 ? -17.168 -7.041 11.678 1.00 85.56 81 SER A C 1
ATOM 655 O O . SER A 1 81 ? -16.573 -6.667 10.670 1.00 85.56 81 SER A O 1
ATOM 657 N N . ILE A 1 82 ? -16.647 -7.918 12.540 1.00 79.00 82 ILE A N 1
ATOM 658 C CA . ILE A 1 82 ? -15.282 -8.467 12.473 1.00 79.00 82 ILE A CA 1
ATOM 659 C C . ILE A 1 82 ? -14.950 -9.165 11.140 1.00 79.00 82 ILE A C 1
ATOM 661 O O . ILE A 1 82 ? -13.788 -9.264 10.754 1.00 79.00 82 ILE A O 1
ATOM 665 N N . GLU A 1 83 ? -15.964 -9.639 10.408 1.00 80.94 83 GLU A N 1
ATOM 666 C CA . GLU A 1 83 ? -15.789 -10.262 9.089 1.00 80.94 83 GLU A CA 1
ATOM 667 C C . GLU A 1 83 ? -15.547 -9.240 7.970 1.00 80.94 83 GLU A C 1
ATOM 669 O O . GLU A 1 83 ? -15.059 -9.586 6.887 1.00 80.94 83 GLU A O 1
ATOM 674 N N . LYS A 1 84 ? -15.925 -7.979 8.200 1.00 87.00 84 LYS A N 1
ATOM 675 C CA . LYS A 1 84 ? -15.751 -6.895 7.239 1.00 87.00 84 LYS A CA 1
ATOM 676 C C . LYS A 1 84 ? -14.352 -6.322 7.359 1.00 87.00 84 LYS A C 1
ATOM 678 O O . LYS A 1 84 ? -13.799 -6.152 8.440 1.00 87.00 84 LYS A O 1
ATOM 683 N N . ARG A 1 85 ? -13.792 -6.006 6.198 1.00 87.00 85 ARG A N 1
ATOM 684 C CA . ARG A 1 85 ? -12.421 -5.531 6.083 1.00 87.00 85 ARG A CA 1
ATOM 685 C C . ARG A 1 85 ? -12.399 -4.025 5.914 1.00 87.00 85 ARG A C 1
ATOM 687 O O . ARG A 1 85 ? -13.051 -3.512 4.999 1.00 87.00 85 ARG A O 1
ATOM 694 N N . VAL A 1 86 ? -11.647 -3.343 6.767 1.00 87.69 86 VAL A N 1
ATOM 695 C CA . VAL A 1 86 ? -11.476 -1.888 6.727 1.00 87.69 86 VAL A CA 1
ATOM 696 C C . VAL A 1 86 ? -10.046 -1.584 6.319 1.00 87.69 86 VAL A C 1
ATOM 698 O O . VAL A 1 86 ? -9.114 -2.205 6.822 1.00 87.69 86 VAL A O 1
ATOM 701 N N . VAL A 1 87 ? -9.868 -0.646 5.396 1.00 86.94 87 VAL A N 1
ATOM 702 C CA . VAL A 1 87 ? -8.546 -0.160 5.004 1.00 86.94 87 VAL A CA 1
ATOM 703 C C . VAL A 1 87 ? -8.435 1.326 5.281 1.00 86.94 87 VAL A C 1
ATOM 705 O O . VAL A 1 87 ? -9.338 2.097 4.965 1.00 86.94 87 VAL A O 1
ATOM 708 N N . ASP A 1 88 ? -7.294 1.722 5.828 1.00 85.50 88 ASP A N 1
ATOM 709 C CA . ASP A 1 88 ? -6.915 3.116 5.992 1.00 85.50 88 ASP A CA 1
ATOM 710 C C . ASP A 1 88 ? -6.098 3.592 4.777 1.00 85.50 88 ASP A C 1
ATOM 712 O O . ASP A 1 88 ? -4.996 3.104 4.521 1.00 85.50 88 ASP A O 1
ATOM 716 N N . ILE A 1 89 ? -6.657 4.536 4.019 1.00 86.31 89 ILE A N 1
ATOM 717 C CA . ILE A 1 89 ? -5.991 5.248 2.923 1.00 86.31 89 ILE A CA 1
ATOM 718 C C . ILE A 1 89 ? -5.996 6.753 3.230 1.00 86.31 89 ILE A C 1
ATOM 720 O O . ILE A 1 89 ? -6.645 7.563 2.572 1.00 86.31 89 ILE A O 1
ATOM 724 N N . THR A 1 90 ? -5.304 7.122 4.302 1.00 85.06 90 THR A N 1
ATOM 725 C CA . THR A 1 90 ? -5.097 8.512 4.733 1.00 85.06 90 THR A CA 1
ATOM 726 C C . THR A 1 90 ? -3.741 9.051 4.278 1.00 85.06 90 THR A C 1
ATOM 728 O O . THR A 1 90 ? -2.895 8.321 3.767 1.00 85.06 90 THR A O 1
ATOM 731 N N . THR A 1 91 ? -3.492 10.342 4.499 1.00 81.69 91 THR A N 1
ATOM 732 C CA . THR A 1 91 ? -2.225 11.015 4.155 1.00 81.69 91 THR A CA 1
ATOM 733 C C . THR A 1 91 ? -1.034 10.379 4.859 1.00 81.69 91 THR A C 1
ATOM 735 O O . THR A 1 91 ? 0.084 10.395 4.348 1.00 81.69 91 THR A O 1
ATOM 738 N N . ASN A 1 92 ? -1.282 9.804 6.034 1.00 72.31 92 ASN A N 1
ATOM 739 C CA . ASN A 1 92 ? -0.251 9.151 6.816 1.00 72.31 92 ASN A CA 1
ATOM 740 C C . ASN A 1 92 ? -0.103 7.661 6.457 1.00 72.31 92 ASN A C 1
ATOM 742 O O . ASN A 1 92 ? 0.908 7.059 6.805 1.00 72.31 92 ASN A O 1
ATOM 746 N N . ALA A 1 93 ? -1.044 7.055 5.725 1.00 72.12 93 ALA A N 1
ATOM 747 C CA . ALA A 1 93 ? -0.896 5.705 5.187 1.00 72.12 93 ALA A CA 1
ATOM 748 C C . ALA A 1 93 ? -0.014 5.712 3.918 1.00 72.12 93 ALA A C 1
ATOM 750 O O . ALA A 1 93 ? -0.034 6.672 3.150 1.00 72.12 93 ALA A O 1
ATOM 751 N N . PRO A 1 94 ? 0.778 4.655 3.656 1.00 62.66 94 PRO A N 1
ATOM 752 C CA . PRO A 1 94 ? 1.057 3.476 4.487 1.00 62.66 94 PRO A CA 1
ATOM 753 C C . PRO A 1 94 ? 2.101 3.716 5.605 1.00 62.66 94 PRO A C 1
ATOM 755 O O . PRO A 1 94 ? 2.570 2.759 6.215 1.00 62.66 94 PRO A O 1
ATOM 758 N N . PHE A 1 95 ? 2.559 4.955 5.804 1.00 62.22 95 PHE A N 1
ATOM 759 C CA . PHE A 1 95 ? 3.829 5.277 6.467 1.00 62.22 95 PHE A CA 1
ATOM 760 C C . PHE A 1 95 ? 3.756 5.417 7.999 1.00 62.22 95 PHE A C 1
ATOM 762 O O . PHE A 1 95 ? 4.765 5.213 8.672 1.00 62.22 95 PHE A O 1
ATOM 769 N N . SER A 1 96 ? 2.594 5.742 8.568 1.00 58.25 96 SER A N 1
ATOM 770 C CA . SER A 1 96 ? 2.359 5.819 10.012 1.00 58.25 96 SER A CA 1
ATOM 771 C C . SER A 1 96 ? 1.610 4.577 10.483 1.00 58.25 96 SER A C 1
ATOM 773 O O . SER A 1 96 ? 0.728 4.108 9.771 1.00 58.25 96 SER A O 1
ATOM 775 N N . GLY A 1 97 ? 1.895 4.076 11.690 1.00 62.19 97 GLY A N 1
ATOM 776 C CA . GLY A 1 97 ? 1.291 2.883 12.322 1.00 62.19 97 GLY A CA 1
ATOM 777 C C . GLY A 1 97 ? -0.231 2.920 12.551 1.00 62.19 97 GLY A C 1
ATOM 778 O O . GLY A 1 97 ? -0.751 2.253 13.431 1.00 62.19 97 GLY A O 1
ATOM 779 N N . ARG A 1 98 ? -0.977 3.680 11.759 1.00 66.31 98 ARG A N 1
ATOM 780 C CA . ARG A 1 98 ? -2.425 3.808 11.798 1.00 66.31 98 ARG A CA 1
ATOM 781 C C . ARG A 1 98 ? -3.175 2.549 11.340 1.00 66.31 98 ARG A C 1
ATOM 783 O O . ARG A 1 98 ? -4.185 2.228 11.959 1.00 66.31 98 ARG A O 1
ATOM 790 N N . PRO A 1 99 ? -2.684 1.758 10.362 1.00 69.81 99 PRO A N 1
ATOM 791 C CA . PRO A 1 99 ? -3.218 0.414 10.148 1.00 69.81 99 PRO A CA 1
ATOM 792 C C . PRO A 1 99 ? -3.077 -0.445 11.414 1.00 69.81 99 PRO A C 1
ATOM 794 O O . PRO A 1 99 ? -4.002 -1.131 11.823 1.00 69.81 99 PRO A O 1
ATOM 797 N N . GLU A 1 100 ? -1.949 -0.356 12.114 1.00 70.19 100 GLU A N 1
ATOM 798 C CA . GLU A 1 100 ? -1.790 -1.036 13.401 1.00 70.19 100 GLU A CA 1
ATOM 799 C C . GLU A 1 100 ? -2.809 -0.537 14.442 1.00 70.19 100 GLU A C 1
ATOM 801 O O . GLU A 1 100 ? -3.443 -1.354 15.103 1.00 70.19 100 GLU A O 1
ATOM 806 N N . GLU A 1 101 ? -3.078 0.768 14.511 1.00 72.06 101 GLU A N 1
ATOM 807 C CA . GLU A 1 101 ? -4.124 1.321 15.381 1.00 72.06 101 GLU A CA 1
ATOM 808 C C . GLU A 1 101 ? -5.534 0.823 15.038 1.00 72.06 101 GLU A C 1
ATOM 810 O O . GLU A 1 101 ? -6.264 0.426 15.939 1.00 72.06 101 GLU A O 1
ATOM 815 N N . VAL A 1 102 ? -5.933 0.795 13.763 1.00 73.62 102 VAL A N 1
ATOM 816 C CA . VAL A 1 102 ? -7.257 0.288 13.352 1.00 73.62 102 VAL A CA 1
ATOM 817 C C . VAL A 1 102 ? -7.424 -1.185 13.761 1.00 73.62 102 VAL A C 1
ATOM 819 O O . VAL A 1 102 ? -8.493 -1.575 14.231 1.00 73.62 102 VAL A O 1
ATOM 822 N N . LEU A 1 103 ? -6.368 -1.997 13.650 1.00 73.00 103 LEU A N 1
ATOM 823 C CA . LEU A 1 103 ? -6.415 -3.408 14.032 1.00 73.00 103 LEU A CA 1
ATOM 824 C C . LEU A 1 103 ? -6.469 -3.575 15.553 1.00 73.00 103 LEU A C 1
ATOM 826 O O . LEU A 1 103 ? -7.331 -4.277 16.074 1.00 73.00 103 LEU A O 1
ATOM 830 N N . VAL A 1 104 ? -5.527 -2.952 16.259 1.00 70.12 104 VAL A N 1
ATOM 831 C CA . VAL A 1 104 ? -5.312 -3.160 17.696 1.00 70.12 104 VAL A CA 1
ATOM 832 C C . VAL A 1 104 ? -6.380 -2.468 18.525 1.00 70.12 104 VAL A C 1
ATOM 834 O O . VAL A 1 104 ? -6.818 -3.008 19.537 1.00 70.12 104 VAL A O 1
ATOM 837 N N . LYS A 1 105 ? -6.789 -1.269 18.108 1.00 71.88 105 LYS A N 1
ATOM 838 C CA . LYS A 1 105 ? -7.656 -0.400 18.895 1.00 71.88 105 LYS A CA 1
ATOM 839 C C . LYS A 1 105 ? -9.137 -0.508 18.515 1.00 71.88 105 LYS A C 1
ATOM 841 O O . LYS A 1 105 ? -9.971 -0.372 19.397 1.00 71.88 105 LYS A O 1
ATOM 846 N N . ALA A 1 106 ? -9.472 -0.767 17.245 1.00 71.94 106 ALA A N 1
ATOM 847 C CA . ALA A 1 106 ? -10.868 -0.939 16.807 1.00 71.94 106 ALA A CA 1
ATOM 848 C C . ALA A 1 106 ? -11.270 -2.409 16.579 1.00 71.94 106 ALA A C 1
ATOM 850 O O . ALA A 1 106 ? -12.422 -2.682 16.246 1.00 71.94 106 ALA A O 1
ATOM 851 N N . GLY A 1 107 ? -10.332 -3.359 16.705 1.00 62.22 107 GLY A N 1
ATOM 852 C CA . GLY A 1 107 ? -10.596 -4.788 16.501 1.00 62.22 107 GLY A CA 1
ATOM 853 C C . GLY A 1 107 ? -11.003 -5.153 15.067 1.00 62.22 107 GLY A C 1
ATOM 854 O O . GLY A 1 107 ? -11.565 -6.226 14.840 1.00 62.22 107 GLY A O 1
ATOM 855 N N . ALA A 1 108 ? -10.753 -4.270 14.097 1.00 68.25 108 ALA A N 1
ATOM 856 C CA . ALA A 1 108 ? -11.179 -4.454 12.717 1.00 68.25 108 ALA A CA 1
ATOM 857 C C . ALA A 1 108 ? -10.118 -5.194 11.897 1.00 68.25 108 ALA A C 1
ATOM 859 O O . ALA A 1 108 ? -8.923 -4.909 11.984 1.00 68.25 108 ALA A O 1
ATOM 860 N N . PHE A 1 109 ? -10.553 -6.126 11.046 1.00 68.50 109 PHE A N 1
ATOM 861 C CA . PHE A 1 109 ? -9.635 -6.822 10.152 1.00 68.50 109 PHE A CA 1
ATOM 862 C C . PHE A 1 109 ? -9.141 -5.878 9.052 1.00 68.50 109 PHE A C 1
ATOM 864 O O . PHE A 1 109 ? -9.935 -5.362 8.260 1.00 68.50 109 PHE A O 1
ATOM 871 N N . ILE A 1 110 ? -7.821 -5.726 8.944 1.00 69.81 110 ILE A N 1
ATOM 872 C CA . ILE A 1 110 ? -7.191 -4.928 7.891 1.00 69.81 110 ILE A CA 1
ATOM 873 C C . ILE A 1 110 ? -6.516 -5.858 6.898 1.00 69.81 110 ILE A C 1
ATOM 875 O O . ILE A 1 110 ? -5.606 -6.605 7.266 1.00 69.81 110 ILE A O 1
ATOM 879 N N . PRO A 1 111 ? -6.921 -5.827 5.624 1.00 67.00 111 PRO A N 1
ATOM 880 C CA . PRO A 1 111 ? -6.229 -6.564 4.599 1.00 67.00 111 PRO A CA 1
ATOM 881 C C . PRO A 1 111 ? -4.963 -5.802 4.231 1.00 67.00 111 PRO A C 1
ATOM 883 O O . PRO A 1 111 ? -4.968 -4.917 3.381 1.00 67.00 111 PRO A O 1
ATOM 886 N N . THR A 1 112 ? -3.862 -6.180 4.859 1.00 70.06 112 THR A N 1
ATOM 887 C CA . THR A 1 112 ? -2.534 -5.789 4.394 1.00 70.06 112 THR A CA 1
ATOM 888 C C . THR A 1 112 ? -2.012 -6.752 3.334 1.00 70.06 112 THR A C 1
ATOM 890 O O . THR A 1 112 ? -1.057 -6.401 2.664 1.00 70.06 112 THR A O 1
ATOM 893 N N . PHE A 1 113 ? -2.628 -7.926 3.122 1.00 72.56 113 PHE A N 1
ATOM 894 C CA . PHE A 1 113 ? -2.185 -8.949 2.160 1.00 72.56 113 PHE A CA 1
ATOM 895 C C . PHE A 1 113 ? -3.357 -9.731 1.543 1.00 72.56 113 PHE A C 1
ATOM 897 O O . PHE A 1 113 ? -4.430 -9.873 2.139 1.00 72.56 113 PHE A O 1
ATOM 904 N N . ALA A 1 114 ? -3.130 -10.302 0.356 1.00 72.44 114 ALA A N 1
ATOM 905 C CA . ALA A 1 114 ? -4.053 -11.244 -0.273 1.00 72.44 114 ALA A CA 1
ATOM 906 C C . ALA A 1 114 ? -4.125 -12.574 0.506 1.00 72.44 114 ALA A C 1
ATOM 908 O O . ALA A 1 114 ? -3.140 -13.033 1.081 1.00 72.44 114 ALA A O 1
ATOM 909 N N . SER A 1 115 ? -5.271 -13.264 0.461 1.00 66.38 115 SER A N 1
ATOM 910 C CA . SER A 1 115 ? -5.501 -14.511 1.221 1.00 66.38 115 SER A CA 1
ATOM 911 C C . SER A 1 115 ? -4.635 -15.706 0.797 1.00 66.38 115 SER A C 1
ATOM 913 O O . SER A 1 115 ? -4.717 -16.765 1.408 1.00 66.38 115 SER A O 1
ATOM 915 N N . LYS A 1 116 ? -3.847 -15.566 -0.275 1.00 70.25 116 LYS A N 1
ATOM 916 C CA . LYS A 1 116 ? -2.944 -16.601 -0.806 1.00 70.25 116 LYS A CA 1
ATOM 917 C C . LYS A 1 116 ? -1.648 -16.766 0.009 1.00 70.25 116 LYS A C 1
ATOM 919 O O . LYS A 1 116 ? -0.887 -17.692 -0.246 1.00 70.25 116 LYS A O 1
ATOM 924 N N . TYR A 1 117 ? -1.403 -15.884 0.972 1.00 66.94 117 TYR A N 1
ATOM 925 C CA . TYR A 1 117 ? -0.172 -15.776 1.752 1.00 66.94 117 TYR A CA 1
ATOM 926 C C . TYR A 1 117 ? -0.401 -16.214 3.219 1.00 66.94 117 TYR A C 1
ATOM 928 O O . TYR A 1 117 ? -1.434 -15.846 3.776 1.00 66.94 117 TYR A O 1
ATOM 936 N N . ARG A 1 118 ? 0.505 -16.984 3.869 1.00 50.19 118 ARG A N 1
ATOM 937 C CA . ARG A 1 118 ? 0.207 -17.592 5.194 1.00 50.19 118 ARG A CA 1
ATOM 938 C C . ARG A 1 118 ? 0.660 -16.824 6.447 1.00 50.19 118 ARG A C 1
ATOM 940 O O . ARG A 1 118 ? 0.094 -17.099 7.500 1.00 50.19 118 ARG A O 1
ATOM 947 N N . ALA A 1 119 ? 1.617 -15.888 6.403 1.00 49.56 119 ALA A N 1
ATOM 948 C CA . ALA A 1 119 ? 1.987 -15.079 7.584 1.00 49.56 119 ALA A CA 1
ATOM 949 C C . ALA A 1 119 ? 2.801 -13.821 7.235 1.00 49.56 119 ALA A C 1
ATOM 951 O O . ALA A 1 119 ? 3.872 -13.957 6.643 1.00 49.56 119 ALA A O 1
ATOM 952 N N . TYR A 1 120 ? 2.337 -12.628 7.646 1.00 58.78 120 TYR A N 1
ATOM 953 C CA . TYR A 1 120 ? 3.028 -11.348 7.409 1.00 58.78 120 TYR A CA 1
ATOM 954 C C . TYR A 1 120 ? 2.796 -10.320 8.526 1.00 58.78 120 TYR A C 1
ATOM 956 O O . TYR A 1 120 ? 1.834 -10.413 9.288 1.00 58.78 120 TYR A O 1
ATOM 964 N N . THR A 1 121 ? 3.715 -9.356 8.618 1.00 52.44 121 THR A N 1
ATOM 965 C CA . THR A 1 121 ? 3.662 -8.205 9.531 1.00 52.44 121 THR A CA 1
ATOM 966 C C . THR A 1 121 ? 2.603 -7.186 9.091 1.00 52.44 121 THR A C 1
ATOM 968 O O . THR A 1 121 ? 2.008 -7.306 8.026 1.00 52.44 121 THR A O 1
ATOM 971 N N . LEU A 1 122 ? 2.384 -6.138 9.887 1.00 53.75 122 LEU A N 1
ATOM 972 C CA . LEU A 1 122 ? 1.530 -4.997 9.521 1.00 53.75 122 LEU A CA 1
ATOM 973 C C . LEU A 1 122 ? 2.191 -4.048 8.500 1.00 53.75 122 LEU A C 1
ATOM 975 O O . LEU A 1 122 ? 1.665 -2.971 8.233 1.00 53.75 122 LEU A O 1
ATOM 979 N N . GLU A 1 123 ? 3.348 -4.421 7.940 1.00 56.53 123 GLU A N 1
ATOM 980 C CA . GLU A 1 123 ? 4.014 -3.632 6.904 1.00 56.53 123 GLU A CA 1
ATOM 981 C C . GLU A 1 123 ? 3.257 -3.715 5.566 1.00 56.53 123 GLU A C 1
ATOM 983 O O . GLU A 1 123 ? 2.587 -4.700 5.255 1.00 56.53 123 GLU A O 1
ATOM 988 N N . ALA A 1 124 ? 3.366 -2.656 4.763 1.00 65.56 124 ALA A N 1
ATOM 989 C CA . ALA A 1 124 ? 2.636 -2.516 3.511 1.00 65.56 124 ALA A CA 1
ATOM 990 C C . ALA A 1 124 ? 3.115 -3.507 2.436 1.00 65.56 124 ALA A C 1
ATOM 992 O O . ALA A 1 124 ? 4.229 -3.394 1.920 1.00 65.56 124 ALA A O 1
ATOM 993 N N . SER A 1 125 ? 2.256 -4.461 2.076 1.00 75.31 125 SER A N 1
ATOM 994 C CA . SER A 1 125 ? 2.459 -5.336 0.917 1.00 75.31 125 SER A CA 1
ATOM 995 C C . SER A 1 125 ? 2.345 -4.575 -0.408 1.00 75.31 125 SER A C 1
ATOM 997 O O . SER A 1 125 ? 1.762 -3.487 -0.435 1.00 75.31 125 SER A O 1
ATOM 999 N N . PRO A 1 126 ? 2.820 -5.149 -1.530 1.00 80.31 126 PRO A N 1
ATOM 1000 C CA . PRO A 1 126 ? 2.550 -4.597 -2.855 1.00 80.31 126 PRO A CA 1
ATOM 1001 C C . PRO A 1 126 ? 1.060 -4.372 -3.106 1.00 80.31 126 PRO A C 1
ATOM 1003 O O . PRO A 1 126 ? 0.684 -3.299 -3.561 1.00 80.31 126 PRO A O 1
ATOM 1006 N N . GLU A 1 127 ? 0.205 -5.335 -2.748 1.00 83.62 127 GLU A N 1
ATOM 1007 C CA . GLU A 1 127 ? -1.241 -5.223 -2.944 1.00 83.62 127 GLU A CA 1
ATOM 1008 C C . GLU A 1 127 ? -1.854 -4.103 -2.086 1.00 83.62 127 GLU A C 1
ATOM 1010 O O . GLU A 1 127 ? -2.742 -3.383 -2.539 1.00 83.62 127 GLU A O 1
ATOM 1015 N N . TYR A 1 128 ? -1.369 -3.916 -0.855 1.00 82.56 128 TYR A N 1
ATOM 1016 C CA . TYR A 1 128 ? -1.807 -2.820 0.009 1.00 82.56 128 TYR A CA 1
ATOM 1017 C C . TYR A 1 128 ? -1.375 -1.463 -0.543 1.00 82.56 128 TYR A C 1
ATOM 1019 O O . TYR A 1 128 ? -2.169 -0.529 -0.572 1.00 82.56 128 TYR A O 1
ATOM 1027 N N . LEU A 1 129 ? -0.136 -1.343 -1.023 1.00 83.44 129 LEU A N 1
ATOM 1028 C CA . LEU A 1 129 ? 0.323 -0.113 -1.663 1.00 83.44 129 LEU A CA 1
ATOM 1029 C C . LEU A 1 129 ? -0.454 0.175 -2.948 1.00 83.44 129 LEU A C 1
ATOM 1031 O O . LEU A 1 129 ? -0.840 1.318 -3.175 1.00 83.44 129 LEU A O 1
ATOM 1035 N N . ASP A 1 130 ? -0.734 -0.845 -3.758 1.00 87.38 130 ASP A N 1
ATOM 1036 C CA . ASP A 1 130 ? -1.567 -0.702 -4.950 1.00 87.38 130 ASP A CA 1
ATOM 1037 C C . ASP A 1 130 ? -2.947 -0.167 -4.583 1.00 87.38 130 ASP A C 1
ATOM 1039 O O . ASP A 1 130 ? -3.444 0.761 -5.220 1.00 87.38 130 ASP A O 1
ATOM 1043 N N . LEU A 1 131 ? -3.543 -0.673 -3.507 1.00 88.88 131 LEU A N 1
ATOM 1044 C CA . LEU A 1 131 ? -4.798 -0.149 -2.989 1.00 88.88 131 LEU A CA 1
ATOM 1045 C C . LEU A 1 131 ? -4.666 1.315 -2.532 1.00 88.88 131 LEU A C 1
ATOM 1047 O O . LEU A 1 131 ? -5.501 2.135 -2.907 1.00 88.88 131 LEU A O 1
ATOM 1051 N N . VAL A 1 132 ? -3.613 1.650 -1.779 1.00 86.88 132 VAL A N 1
AT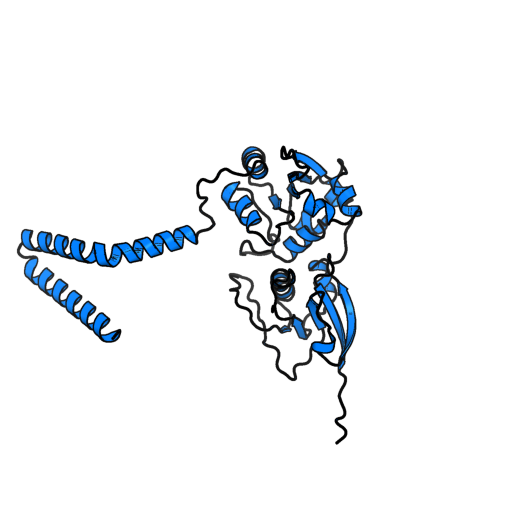OM 1052 C CA . VAL A 1 132 ? -3.352 3.008 -1.267 1.00 86.88 132 VAL A CA 1
ATOM 1053 C C . VAL A 1 132 ? -3.055 4.006 -2.380 1.00 86.88 132 VAL A C 1
ATOM 1055 O O . VAL A 1 132 ? -3.331 5.181 -2.210 1.00 86.88 132 VAL A O 1
ATOM 1058 N N . PHE A 1 133 ? -2.502 3.617 -3.522 1.00 84.69 133 PHE A N 1
ATOM 1059 C CA . PHE A 1 133 ? -2.214 4.589 -4.583 1.00 84.69 133 PHE A CA 1
ATOM 1060 C C . PHE A 1 133 ? -3.271 4.620 -5.682 1.00 84.69 133 PHE A C 1
ATOM 1062 O O . PHE A 1 133 ? -3.456 5.652 -6.324 1.00 84.69 133 PHE A O 1
ATOM 1069 N N . THR A 1 134 ? -3.968 3.509 -5.914 1.00 89.75 134 THR A N 1
ATOM 1070 C CA . THR A 1 134 ? -4.844 3.361 -7.085 1.00 89.75 134 THR A CA 1
ATOM 1071 C C . THR A 1 134 ? -6.313 3.221 -6.707 1.00 89.75 134 THR A C 1
ATOM 1073 O O . THR A 1 134 ? -7.188 3.601 -7.486 1.00 89.75 134 THR A O 1
ATOM 1076 N N . LEU A 1 135 ? -6.595 2.653 -5.529 1.00 92.00 135 LEU A N 1
ATOM 1077 C CA . LEU A 1 135 ? -7.905 2.160 -5.106 1.00 92.00 135 LEU A CA 1
ATOM 1078 C C . LEU A 1 135 ? -8.573 1.230 -6.144 1.00 92.00 135 LEU A C 1
ATOM 1080 O O . LEU A 1 135 ? -9.790 1.096 -6.150 1.00 92.00 135 LEU A O 1
ATOM 1084 N N . ASN A 1 136 ? -7.815 0.584 -7.038 1.00 94.19 136 ASN A N 1
ATOM 1085 C CA . ASN A 1 136 ? -8.370 -0.170 -8.164 1.00 94.19 136 ASN A CA 1
ATOM 1086 C C . ASN A 1 136 ? -9.366 -1.273 -7.734 1.00 94.19 136 ASN A C 1
ATOM 1088 O O . ASN A 1 136 ? -9.086 -2.019 -6.790 1.00 94.19 136 ASN A O 1
ATOM 1092 N N . PRO A 1 137 ? -10.500 -1.435 -8.450 1.00 95.00 137 PRO A N 1
ATOM 1093 C CA . PRO A 1 137 ? -11.510 -2.461 -8.172 1.00 95.00 137 PRO A CA 1
ATOM 1094 C C . PRO A 1 137 ? -10.983 -3.894 -8.040 1.00 95.00 137 PRO A C 1
ATOM 1096 O O . PRO A 1 137 ? -11.465 -4.661 -7.204 1.00 95.00 137 PRO A O 1
ATOM 1099 N N . ASP A 1 138 ? -9.994 -4.278 -8.848 1.00 93.12 138 ASP A N 1
ATOM 1100 C CA . ASP A 1 138 ? -9.430 -5.627 -8.826 1.00 93.12 138 ASP A CA 1
ATOM 1101 C C . ASP A 1 138 ? -8.623 -5.887 -7.545 1.00 93.12 138 ASP A C 1
ATOM 1103 O O . ASP A 1 138 ? -8.759 -6.956 -6.946 1.00 93.12 138 ASP A O 1
ATOM 1107 N N . VAL A 1 139 ? -7.862 -4.893 -7.078 1.00 91.19 139 VAL A N 1
ATOM 1108 C CA . VAL A 1 139 ? -7.116 -4.939 -5.813 1.00 91.19 139 VAL A CA 1
ATOM 1109 C C . VAL A 1 139 ? -8.072 -4.932 -4.619 1.00 91.19 139 VAL A C 1
ATOM 1111 O O . VAL A 1 139 ? -7.928 -5.748 -3.708 1.00 91.19 139 VAL A O 1
ATOM 1114 N N . VAL A 1 140 ? -9.105 -4.082 -4.647 1.00 92.81 140 VAL A N 1
ATOM 1115 C CA . VAL A 1 140 ? -10.181 -4.057 -3.637 1.00 92.81 140 VAL A CA 1
ATOM 1116 C C . VAL A 1 140 ? -10.832 -5.435 -3.505 1.00 92.81 140 VAL A C 1
ATOM 1118 O O . VAL A 1 140 ? -11.023 -5.932 -2.391 1.00 92.81 140 VAL A O 1
ATOM 1121 N N . LYS A 1 141 ? -11.131 -6.082 -4.637 1.00 92.00 141 LYS A N 1
ATOM 1122 C CA . LYS A 1 141 ? -11.714 -7.427 -4.688 1.00 92.00 141 LYS A CA 1
ATOM 1123 C C . LYS A 1 141 ? -10.748 -8.500 -4.177 1.00 92.00 141 LYS A C 1
ATOM 1125 O O . LYS A 1 141 ? -11.163 -9.356 -3.396 1.00 92.00 141 LYS A O 1
ATOM 1130 N N . GLU A 1 142 ? -9.478 -8.457 -4.582 1.00 88.81 142 GLU A N 1
ATOM 1131 C CA . GLU A 1 142 ? -8.432 -9.394 -4.140 1.00 88.81 142 GLU A CA 1
ATOM 1132 C C . GLU A 1 142 ? -8.221 -9.330 -2.618 1.00 88.81 142 GLU A C 1
ATOM 1134 O O . GLU A 1 142 ? -8.178 -10.361 -1.939 1.00 88.81 142 GLU A O 1
ATOM 1139 N N . LEU A 1 143 ? -8.187 -8.115 -2.068 1.00 86.69 143 LEU A N 1
ATOM 1140 C CA . LEU A 1 143 ? -8.056 -7.847 -0.638 1.00 86.69 143 LEU A CA 1
ATOM 1141 C C . LEU A 1 143 ? -9.385 -7.939 0.131 1.00 86.69 143 LEU A C 1
ATOM 1143 O O . LEU A 1 143 ? -9.379 -7.892 1.363 1.00 86.69 143 LEU A O 1
ATOM 1147 N N . ARG A 1 144 ? -10.515 -8.146 -0.559 1.00 90.06 144 ARG A N 1
ATOM 1148 C CA . ARG A 1 144 ? -11.885 -8.225 -0.009 1.00 90.06 144 ARG A CA 1
ATOM 1149 C C . ARG A 1 144 ? -12.255 -7.027 0.876 1.00 90.06 144 ARG A C 1
ATOM 1151 O O . ARG A 1 144 ? -12.888 -7.196 1.919 1.00 90.06 144 ARG A O 1
ATOM 1158 N N . VAL A 1 145 ? -11.825 -5.830 0.489 1.00 91.38 145 VAL A N 1
ATOM 1159 C CA . VAL A 1 145 ? -12.050 -4.591 1.249 1.00 91.38 145 VAL A CA 1
ATOM 1160 C C . VAL A 1 145 ? -13.528 -4.223 1.206 1.00 91.38 145 VAL A C 1
ATOM 1162 O O . VAL A 1 145 ? -14.140 -4.213 0.144 1.00 91.38 145 VAL A O 1
ATOM 1165 N N . SER A 1 146 ? -14.105 -3.933 2.369 1.00 94.00 146 SER A N 1
ATOM 1166 C CA . SER A 1 146 ? -15.510 -3.527 2.504 1.00 94.00 146 SER A CA 1
ATOM 1167 C C . SER A 1 146 ? -15.653 -2.029 2.774 1.00 94.00 146 SER A C 1
ATOM 1169 O O . SER A 1 146 ? -16.606 -1.407 2.308 1.00 94.00 146 SER A O 1
ATOM 1171 N N . TYR A 1 147 ? -14.708 -1.454 3.521 1.00 94.50 147 TYR A N 1
ATOM 1172 C CA . TYR A 1 147 ? -14.714 -0.047 3.907 1.00 94.50 147 TYR A CA 1
ATOM 1173 C C . TYR A 1 147 ? -13.341 0.579 3.704 1.00 94.50 147 TYR A C 1
ATOM 1175 O O . TYR A 1 147 ? -12.320 -0.079 3.917 1.00 94.50 147 TYR A O 1
ATOM 1183 N N . VAL A 1 148 ? -13.329 1.861 3.350 1.00 93.38 148 VAL A N 1
ATOM 1184 C CA . VAL A 1 148 ? -12.114 2.677 3.280 1.00 93.38 148 VAL A CA 1
ATOM 1185 C C . VAL A 1 148 ? -12.257 3.932 4.123 1.00 93.38 148 VAL A C 1
ATOM 1187 O O . VAL A 1 148 ? -13.306 4.579 4.110 1.00 93.38 148 VAL A O 1
ATOM 1190 N N . ILE A 1 149 ? -11.194 4.265 4.848 1.00 92.12 149 ILE A N 1
ATOM 1191 C CA . ILE A 1 149 ? -11.046 5.520 5.581 1.00 92.12 149 ILE A CA 1
ATOM 1192 C C . ILE A 1 149 ? -10.210 6.453 4.714 1.00 92.12 149 ILE A C 1
ATOM 1194 O O . ILE A 1 149 ? -9.106 6.088 4.321 1.00 92.12 149 ILE A O 1
ATOM 1198 N N . ILE A 1 150 ? -10.736 7.637 4.417 1.00 92.94 150 ILE A N 1
ATOM 1199 C CA . ILE A 1 150 ? -10.069 8.662 3.611 1.00 92.94 150 ILE A CA 1
ATOM 1200 C C . ILE A 1 150 ? -10.068 9.962 4.405 1.00 92.94 150 ILE A C 1
ATOM 1202 O O . ILE A 1 150 ? -11.114 10.357 4.923 1.00 92.94 150 ILE A O 1
ATOM 1206 N N . ASP A 1 151 ? -8.930 10.651 4.453 1.00 92.12 151 ASP A N 1
ATOM 1207 C CA . ASP A 1 151 ? -8.872 12.030 4.940 1.00 92.12 151 ASP A CA 1
ATOM 1208 C C . ASP A 1 151 ? -8.920 13.047 3.791 1.00 92.12 151 ASP A C 1
ATOM 1210 O O . ASP A 1 151 ? -8.657 12.739 2.622 1.00 92.12 151 ASP A O 1
ATOM 1214 N N . SER A 1 152 ? -9.272 14.285 4.127 1.00 92.31 152 SER A N 1
ATOM 1215 C CA . SER A 1 152 ? -9.403 15.369 3.159 1.00 92.31 152 SER A CA 1
ATOM 1216 C C . SER A 1 152 ? -8.117 15.664 2.389 1.00 92.31 152 SER A C 1
ATOM 1218 O O . SER A 1 152 ? -8.202 16.064 1.232 1.00 92.31 152 SER A O 1
ATOM 1220 N N . ASN A 1 153 ? -6.945 15.498 3.006 1.00 90.56 153 ASN A N 1
ATOM 1221 C CA . ASN A 1 153 ? -5.651 15.841 2.413 1.00 90.56 153 ASN A CA 1
ATOM 1222 C C . ASN A 1 153 ? -5.246 14.804 1.362 1.00 90.56 153 ASN A C 1
ATOM 1224 O O . ASN A 1 153 ? -4.906 15.163 0.236 1.00 90.56 153 ASN A O 1
ATOM 1228 N N . TYR A 1 154 ? -5.371 13.522 1.689 1.00 89.31 154 TYR A N 1
ATOM 1229 C CA . TYR A 1 154 ? -5.138 12.417 0.776 1.00 89.31 154 TYR A CA 1
ATOM 1230 C C . TYR A 1 154 ? -6.161 12.430 -0.357 1.00 89.31 154 TYR A C 1
ATOM 1232 O O . TYR A 1 154 ? -5.792 12.259 -1.514 1.00 89.31 154 TYR A O 1
ATOM 1240 N N . PHE A 1 155 ? -7.428 12.751 -0.074 1.00 92.06 155 PHE A N 1
ATOM 1241 C CA . PHE A 1 155 ? -8.422 12.923 -1.132 1.00 92.06 155 PHE A CA 1
ATOM 1242 C C . PHE A 1 155 ? -7.971 13.933 -2.201 1.00 92.06 155 PHE A C 1
ATOM 1244 O O . PHE A 1 155 ? -8.233 13.717 -3.382 1.00 92.06 155 PHE A O 1
ATOM 1251 N N . GLN A 1 156 ? -7.254 15.004 -1.830 1.00 90.19 156 GLN A N 1
ATOM 1252 C CA . GLN A 1 156 ? -6.738 15.977 -2.804 1.00 90.19 156 GLN A CA 1
ATOM 1253 C C . GLN A 1 156 ? -5.616 15.431 -3.693 1.00 90.19 156 GLN A C 1
ATOM 1255 O O . GLN A 1 156 ? -5.468 15.915 -4.818 1.00 90.19 156 GLN A O 1
ATOM 1260 N N . THR A 1 157 ? -4.848 14.443 -3.226 1.00 86.75 157 THR A N 1
ATOM 1261 C CA . THR A 1 157 ? -3.732 13.857 -3.989 1.00 86.75 157 THR A CA 1
ATOM 1262 C C . THR A 1 157 ? -4.195 12.821 -5.013 1.00 86.75 157 THR A C 1
ATOM 1264 O O . THR A 1 157 ? -3.446 12.496 -5.936 1.00 86.75 157 THR A O 1
ATOM 1267 N N . LEU A 1 158 ? -5.433 12.330 -4.887 1.00 89.06 158 LEU A N 1
ATOM 1268 C CA . LEU A 1 158 ? -6.005 11.353 -5.803 1.00 89.06 158 LEU A CA 1
ATOM 1269 C C . LEU A 1 158 ? -6.198 11.923 -7.220 1.00 89.06 158 LEU A C 1
ATOM 1271 O O . LEU A 1 158 ? -6.556 13.093 -7.382 1.00 89.06 158 LEU A O 1
ATOM 1275 N N . PRO A 1 159 ? -6.052 11.094 -8.269 1.00 90.25 159 PRO A N 1
ATOM 1276 C CA . PRO A 1 159 ? -6.467 11.465 -9.617 1.00 90.25 159 PRO A CA 1
ATOM 1277 C C . PRO A 1 159 ? -7.961 11.809 -9.674 1.00 90.25 159 PRO A C 1
ATOM 1279 O O . PRO A 1 159 ? -8.773 11.181 -8.993 1.00 90.25 159 PRO A O 1
ATOM 1282 N N . GLU A 1 160 ? -8.342 12.745 -10.550 1.00 92.75 160 GLU A N 1
ATOM 1283 C CA . GLU A 1 160 ? -9.735 13.210 -10.685 1.00 92.75 160 GLU A CA 1
ATOM 1284 C C . GLU A 1 160 ? -10.732 12.075 -10.933 1.00 92.75 160 GLU A C 1
ATOM 1286 O O . GLU A 1 160 ? -11.824 12.073 -10.372 1.00 92.75 160 GLU A O 1
ATOM 1291 N N . VAL A 1 161 ? -10.339 11.057 -11.703 1.00 94.25 161 VAL A N 1
ATOM 1292 C CA . VAL A 1 161 ? -11.177 9.872 -11.926 1.00 94.25 161 VAL A CA 1
ATOM 1293 C C . VAL A 1 161 ? -11.547 9.199 -10.601 1.00 94.25 161 VAL A C 1
ATOM 1295 O O . VAL A 1 161 ? -12.714 8.892 -10.378 1.00 94.25 161 VAL A O 1
ATOM 1298 N N . ARG A 1 162 ? -10.590 9.037 -9.676 1.00 94.19 162 ARG A N 1
ATOM 1299 C CA . ARG A 1 162 ? -10.865 8.387 -8.391 1.00 94.19 162 ARG A CA 1
ATOM 1300 C C . ARG A 1 162 ? -11.634 9.292 -7.433 1.00 94.19 162 ARG A C 1
ATOM 1302 O O . ARG A 1 162 ? -12.483 8.797 -6.696 1.00 94.19 162 ARG A O 1
ATOM 1309 N N . LYS A 1 163 ? -11.396 10.607 -7.473 1.00 94.88 163 LYS A N 1
ATOM 1310 C CA . LYS A 1 163 ? -12.219 11.582 -6.738 1.00 94.88 163 LYS A CA 1
ATOM 1311 C C . LYS A 1 163 ? -13.688 11.483 -7.154 1.00 94.88 163 LYS A C 1
ATOM 1313 O O . LYS A 1 163 ? -14.551 11.399 -6.282 1.00 94.88 163 LYS A O 1
ATOM 1318 N N . ASN A 1 164 ? -13.950 11.420 -8.461 1.00 96.31 164 ASN A N 1
ATOM 1319 C CA . ASN A 1 164 ? -15.294 11.253 -9.012 1.00 96.31 164 ASN A CA 1
ATOM 1320 C C . ASN A 1 164 ? -15.919 9.921 -8.589 1.00 96.31 164 ASN A C 1
ATOM 1322 O O . ASN A 1 164 ? -17.075 9.902 -8.174 1.00 96.31 164 ASN A O 1
ATOM 1326 N N . ASP A 1 165 ? -15.153 8.826 -8.630 1.00 96.50 165 ASP A N 1
ATOM 1327 C CA . ASP A 1 165 ? -15.633 7.520 -8.173 1.00 96.50 165 ASP A CA 1
ATOM 1328 C C . ASP A 1 165 ? -16.044 7.561 -6.694 1.00 96.50 165 ASP A C 1
ATOM 1330 O O . ASP A 1 165 ? -17.156 7.164 -6.367 1.00 96.50 165 ASP A O 1
ATOM 1334 N N . ILE A 1 166 ? -15.202 8.106 -5.807 1.00 96.25 166 ILE A N 1
ATOM 1335 C CA . ILE A 1 166 ? -15.489 8.224 -4.362 1.00 96.25 166 ILE A CA 1
ATOM 1336 C C . ILE A 1 166 ? -16.718 9.104 -4.087 1.00 96.25 166 ILE A C 1
ATOM 1338 O O . ILE A 1 166 ? -17.461 8.864 -3.135 1.00 96.25 166 ILE A O 1
ATOM 1342 N N . GLN A 1 167 ? -16.942 10.137 -4.901 1.00 95.31 167 GLN A N 1
ATOM 1343 C CA . GLN A 1 167 ? -18.113 11.010 -4.787 1.00 95.31 167 GLN A CA 1
ATOM 1344 C C . GLN A 1 167 ? -19.387 10.389 -5.380 1.00 95.31 167 GLN A C 1
ATOM 1346 O O . GLN A 1 167 ? -20.491 10.854 -5.085 1.00 95.31 167 GLN A O 1
ATOM 1351 N N . ASN A 1 168 ? -19.263 9.338 -6.191 1.00 96.94 168 ASN A N 1
ATOM 1352 C CA . ASN A 1 168 ? -20.392 8.652 -6.794 1.00 96.94 168 ASN A CA 1
ATOM 1353 C C . ASN A 1 168 ? -21.074 7.725 -5.776 1.00 96.94 168 ASN A C 1
ATOM 1355 O O . ASN A 1 168 ? -20.561 6.660 -5.436 1.00 96.94 168 ASN A O 1
ATOM 1359 N N . ALA A 1 169 ? -22.292 8.087 -5.364 1.00 96.62 169 ALA A N 1
ATOM 1360 C CA . ALA A 1 169 ? -23.098 7.315 -4.415 1.00 96.62 169 ALA A CA 1
ATOM 1361 C C . ALA A 1 169 ? -23.464 5.893 -4.894 1.00 96.62 169 ALA A C 1
ATOM 1363 O O . ALA A 1 169 ? -23.856 5.050 -4.078 1.00 96.62 169 ALA A O 1
ATOM 1364 N N . VAL A 1 170 ? -23.359 5.615 -6.200 1.00 97.38 170 VAL A N 1
ATOM 1365 C CA . VAL A 1 170 ? -23.518 4.268 -6.772 1.00 97.38 170 VAL A CA 1
ATOM 1366 C C . VAL A 1 170 ? -22.312 3.389 -6.439 1.00 97.38 170 VAL A C 1
ATOM 1368 O O . VAL A 1 170 ? -22.477 2.197 -6.221 1.00 97.38 170 VAL A O 1
ATOM 1371 N N . PHE A 1 171 ? -21.114 3.964 -6.336 1.00 97.94 171 PHE A N 1
ATOM 1372 C CA . PHE A 1 171 ? -19.870 3.233 -6.082 1.00 97.94 171 PHE A CA 1
ATOM 1373 C C . PHE A 1 171 ? -19.476 3.236 -4.604 1.00 97.94 171 PHE A C 1
ATOM 1375 O O . PHE A 1 171 ? -19.080 2.201 -4.064 1.00 97.94 171 PHE A O 1
ATOM 1382 N N . PHE A 1 172 ? -19.623 4.380 -3.936 1.00 98.19 172 PHE A N 1
ATOM 1383 C CA . PHE A 1 172 ? -19.222 4.574 -2.549 1.00 98.19 172 PHE A CA 1
ATOM 1384 C C . PHE A 1 172 ? -20.339 5.227 -1.747 1.00 98.19 172 PHE A C 1
ATOM 1386 O O . PHE A 1 172 ? -20.925 6.231 -2.139 1.00 98.19 172 PHE A O 1
ATOM 1393 N N . GLU A 1 173 ? -20.614 4.683 -0.570 1.00 97.75 173 GLU A N 1
ATOM 1394 C CA . GLU A 1 173 ? -21.545 5.281 0.381 1.00 97.75 173 GLU A CA 1
ATOM 1395 C C . GLU A 1 173 ? -20.794 5.800 1.589 1.00 97.75 173 GLU A C 1
ATOM 1397 O O . GLU A 1 173 ? -20.183 5.031 2.329 1.00 97.75 173 GLU A O 1
ATOM 1402 N N . LYS A 1 174 ? -20.857 7.113 1.803 1.00 97.12 174 LYS A N 1
ATOM 1403 C CA . LYS A 1 174 ? -20.316 7.741 3.004 1.00 97.12 174 LYS A CA 1
ATOM 1404 C C . LYS A 1 174 ? -21.179 7.351 4.203 1.00 97.12 174 LYS A C 1
ATOM 1406 O O . LYS A 1 174 ? -22.308 7.819 4.324 1.00 97.12 174 LYS A O 1
ATOM 1411 N N . VAL A 1 175 ? -20.635 6.513 5.077 1.00 96.88 175 VAL A N 1
ATOM 1412 C CA . VAL A 1 175 ? -21.321 6.008 6.279 1.00 96.88 175 VAL A CA 1
ATOM 1413 C C . VAL A 1 175 ? -20.940 6.782 7.539 1.00 96.88 175 VAL A C 1
ATOM 1415 O O . VAL A 1 175 ? -21.674 6.750 8.523 1.00 96.88 175 VAL A O 1
ATOM 1418 N N . PHE A 1 176 ? -19.818 7.504 7.501 1.00 96.00 176 PHE A N 1
ATOM 1419 C CA . PHE A 1 176 ? -19.347 8.333 8.604 1.00 96.00 176 PHE A CA 1
ATOM 1420 C C . PHE A 1 176 ? -18.487 9.500 8.101 1.00 96.00 176 PHE A C 1
ATOM 1422 O O . PHE A 1 176 ? -17.819 9.392 7.069 1.00 96.00 176 PHE A O 1
ATOM 1429 N N . GLU A 1 177 ? -18.492 10.602 8.847 1.00 94.31 177 GLU A N 1
ATOM 1430 C CA . GLU A 1 177 ? -17.632 11.770 8.660 1.00 94.31 177 GLU A CA 1
ATOM 1431 C C . GLU A 1 177 ? -17.334 12.388 10.027 1.00 94.31 177 GLU A C 1
ATOM 1433 O O . GLU A 1 177 ? -18.255 12.575 10.822 1.00 94.31 177 GLU A O 1
ATOM 1438 N N . THR A 1 178 ? -16.067 12.705 10.297 1.00 91.75 178 THR A N 1
ATOM 1439 C CA . THR A 1 178 ? -15.684 13.388 11.537 1.00 91.75 178 THR A CA 1
ATOM 1440 C C . THR A 1 178 ? -16.228 14.809 11.581 1.00 91.75 178 THR A C 1
ATOM 1442 O O . THR A 1 178 ? -16.273 15.524 10.575 1.00 91.75 178 THR A O 1
ATOM 1445 N N . SER A 1 179 ? -16.603 15.253 12.779 1.00 81.44 179 SER A N 1
ATOM 1446 C CA . SER A 1 179 ? -16.996 16.642 12.999 1.00 81.44 179 SER A CA 1
ATOM 1447 C C . SER A 1 179 ? -15.747 17.512 13.154 1.00 81.44 179 SER A C 1
ATOM 1449 O O . SER A 1 179 ? -15.201 17.631 14.247 1.00 81.44 179 SER A O 1
ATOM 1451 N N . SER A 1 180 ? -15.289 18.146 12.072 1.00 76.56 180 SER A N 1
ATOM 1452 C CA . SER A 1 180 ? -14.126 19.043 12.110 1.00 76.56 180 SER A CA 1
ATOM 1453 C C . SER A 1 180 ? -14.478 20.473 11.693 1.00 76.56 180 SER A C 1
ATOM 1455 O O . SER A 1 180 ? -14.952 20.686 10.574 1.00 76.56 180 SER A O 1
ATOM 1457 N N . PRO A 1 181 ? -14.204 21.483 12.540 1.00 61.53 181 PRO A N 1
ATOM 1458 C CA . PRO A 1 181 ? -14.458 22.884 12.207 1.00 61.53 181 PRO A CA 1
ATOM 1459 C C . PRO A 1 181 ? -13.450 23.470 11.199 1.00 61.53 181 PRO A C 1
ATOM 1461 O O . PRO A 1 181 ? -13.680 24.559 10.680 1.00 61.53 181 PRO A O 1
ATOM 1464 N N . TYR A 1 182 ? -12.350 22.767 10.891 1.00 60.78 182 TYR A N 1
ATOM 1465 C CA . TYR A 1 182 ? -11.237 23.283 10.076 1.00 60.78 182 TYR A CA 1
ATOM 1466 C C . TYR A 1 182 ? -11.160 22.690 8.659 1.00 60.78 182 TYR A C 1
ATOM 1468 O O . TYR A 1 182 ? -10.086 22.656 8.063 1.00 60.78 182 TYR A O 1
ATOM 1476 N N . ALA A 1 183 ? -12.277 22.193 8.115 1.00 62.06 183 ALA A N 1
ATOM 1477 C CA . ALA A 1 183 ? -12.365 21.534 6.800 1.00 62.06 183 ALA A CA 1
ATOM 1478 C C . ALA A 1 183 ? -11.470 20.284 6.613 1.00 62.06 183 ALA A C 1
ATOM 1480 O O . ALA A 1 183 ? -11.460 19.696 5.531 1.00 62.06 183 ALA A O 1
ATOM 1481 N N . GLN A 1 184 ? -10.772 19.843 7.663 1.00 82.06 184 GLN A N 1
ATOM 1482 C CA . GLN A 1 184 ? -10.037 18.584 7.698 1.00 82.06 184 GLN A CA 1
ATOM 1483 C C . GLN A 1 184 ? -10.958 17.473 8.181 1.00 82.06 184 GLN A C 1
ATOM 1485 O O . GLN A 1 184 ? -11.191 17.342 9.380 1.00 82.06 184 GLN A O 1
ATOM 1490 N N . TRP A 1 185 ? -11.515 16.710 7.249 1.00 90.81 185 TRP A N 1
ATOM 1491 C CA . TRP A 1 185 ? -12.411 15.599 7.554 1.00 90.81 185 TRP A CA 1
ATOM 1492 C C . TRP A 1 185 ? -11.694 14.262 7.401 1.00 90.81 185 TRP A C 1
ATOM 1494 O O . TRP A 1 185 ? -10.814 14.111 6.557 1.00 90.81 185 TRP A O 1
ATOM 1504 N N . GLU A 1 186 ? -12.144 13.275 8.169 1.00 91.81 186 GLU A N 1
ATOM 1505 C CA . GLU A 1 186 ? -11.966 11.859 7.870 1.00 91.81 186 GLU A CA 1
ATOM 1506 C C . GLU A 1 186 ? -13.340 11.268 7.588 1.00 91.81 186 GLU A C 1
ATOM 1508 O O . GLU A 1 186 ? -14.305 11.520 8.311 1.00 91.81 186 GLU A O 1
ATOM 1513 N N . ARG A 1 187 ? -13.444 10.496 6.513 1.00 94.50 187 ARG A N 1
ATOM 1514 C CA . ARG A 1 187 ? -14.687 9.863 6.088 1.00 94.50 187 ARG A CA 1
ATOM 1515 C C . ARG A 1 187 ? -14.481 8.377 5.947 1.00 94.50 187 ARG A C 1
ATOM 1517 O O . ARG A 1 187 ? -13.453 7.930 5.442 1.00 94.50 187 ARG A O 1
ATOM 1524 N N . ILE A 1 188 ? -15.503 7.632 6.344 1.00 95.25 188 ILE A N 1
ATOM 1525 C CA . ILE A 1 188 ? -15.577 6.199 6.097 1.00 95.25 188 ILE A CA 1
ATOM 1526 C C . ILE A 1 188 ? -16.561 5.995 4.959 1.00 95.25 188 ILE A C 1
ATOM 1528 O O . ILE A 1 188 ? -17.719 6.419 5.035 1.00 95.25 188 ILE A O 1
ATOM 1532 N N . TYR A 1 189 ? -16.093 5.330 3.911 1.00 97.19 189 TYR A N 1
ATOM 1533 C CA . TYR A 1 189 ? -16.917 4.938 2.784 1.00 97.19 189 TYR A CA 1
ATOM 1534 C C . TYR A 1 189 ? -17.079 3.426 2.763 1.00 97.19 189 TYR A C 1
ATOM 1536 O O . TYR A 1 189 ? -16.098 2.685 2.826 1.00 97.19 189 TYR A O 1
ATOM 1544 N N . ARG A 1 190 ? -18.322 2.966 2.636 1.00 97.19 190 ARG A N 1
ATOM 1545 C CA . ARG A 1 190 ? -18.641 1.594 2.254 1.00 97.19 190 ARG A CA 1
ATOM 1546 C C . ARG A 1 190 ? -18.489 1.461 0.743 1.00 97.19 190 ARG A C 1
ATOM 1548 O O . ARG A 1 190 ? -19.113 2.219 0.001 1.00 97.19 190 ARG A O 1
ATOM 1555 N N . ILE A 1 191 ? -17.696 0.488 0.307 1.00 97.25 191 ILE A N 1
ATOM 1556 C CA . ILE A 1 191 ? -17.534 0.157 -1.112 1.00 97.25 191 ILE A CA 1
ATOM 1557 C C . ILE A 1 191 ? -18.718 -0.706 -1.550 1.00 97.25 191 ILE A C 1
ATOM 1559 O O . ILE A 1 191 ? -19.045 -1.687 -0.878 1.00 97.25 191 ILE A O 1
ATOM 1563 N N . LYS A 1 192 ? -19.369 -0.341 -2.657 1.00 97.62 192 LYS A N 1
ATOM 1564 C CA . LYS A 1 192 ? -20.484 -1.101 -3.235 1.00 97.62 192 LYS A CA 1
ATOM 1565 C C . LYS A 1 192 ? -20.024 -2.027 -4.360 1.00 97.62 192 LYS A C 1
ATOM 1567 O O . LYS A 1 192 ? -18.981 -1.811 -4.976 1.00 97.62 192 LYS A O 1
ATOM 1572 N N . ASP A 1 193 ? -20.824 -3.049 -4.651 1.00 97.38 193 ASP A N 1
ATOM 1573 C CA . ASP A 1 193 ? -20.510 -4.050 -5.677 1.00 97.38 193 ASP A CA 1
ATOM 1574 C C . ASP A 1 193 ? -20.430 -3.448 -7.085 1.00 97.38 193 ASP A C 1
ATOM 1576 O O . ASP A 1 193 ? -19.699 -3.956 -7.933 1.00 97.38 193 ASP A O 1
ATOM 1580 N N . GLU A 1 194 ? -21.163 -2.366 -7.341 1.00 97.94 194 GLU A N 1
ATOM 1581 C CA . GLU A 1 194 ? -21.128 -1.618 -8.595 1.00 97.94 194 GLU A CA 1
ATOM 1582 C C . GLU A 1 194 ? -19.721 -1.084 -8.881 1.00 97.94 194 GLU A C 1
ATOM 1584 O O . GLU A 1 194 ? -19.227 -1.229 -9.997 1.00 97.94 194 GLU A O 1
ATOM 1589 N N . TYR A 1 195 ? -19.010 -0.586 -7.863 1.00 98.00 195 TYR A N 1
ATOM 1590 C CA . TYR A 1 195 ? -17.622 -0.152 -8.023 1.00 98.00 195 TYR A CA 1
ATOM 1591 C C . TYR A 1 195 ? -16.703 -1.298 -8.460 1.00 98.00 195 TYR A C 1
ATOM 1593 O O . TYR A 1 195 ? -15.830 -1.120 -9.307 1.00 98.00 195 TYR A O 1
ATOM 1601 N N . LEU A 1 196 ? -16.932 -2.503 -7.927 1.00 96.69 196 LEU A N 1
ATOM 1602 C CA . LEU A 1 196 ? -16.147 -3.693 -8.269 1.00 96.69 196 LEU A CA 1
ATOM 1603 C C . LEU A 1 196 ? -16.363 -4.166 -9.715 1.00 96.69 196 LEU A C 1
ATOM 1605 O O . LEU A 1 196 ? -15.576 -4.973 -10.213 1.00 96.69 196 LEU A O 1
ATOM 1609 N N . LYS A 1 197 ? -17.440 -3.710 -10.363 1.00 96.12 197 LYS A N 1
ATOM 1610 C CA . LYS A 1 197 ? -17.823 -4.076 -11.733 1.00 96.12 197 LYS A CA 1
ATOM 1611 C C . LYS A 1 197 ? -17.486 -2.983 -12.743 1.00 96.12 197 LYS A C 1
ATOM 1613 O O . LYS A 1 197 ? -17.046 -3.302 -13.842 1.00 96.12 197 LYS A O 1
ATOM 1618 N N . GLU A 1 198 ? -17.718 -1.726 -12.378 1.00 95.69 198 GLU A N 1
ATOM 1619 C CA . GLU A 1 198 ? -17.726 -0.581 -13.299 1.00 95.69 198 GLU A CA 1
ATOM 1620 C C . GLU A 1 198 ? -16.616 0.436 -13.016 1.00 95.69 198 GLU A C 1
ATOM 1622 O O . GLU A 1 198 ? -16.357 1.311 -13.842 1.00 95.69 198 GLU A O 1
ATOM 1627 N N . GLY A 1 199 ? -15.946 0.330 -11.865 1.00 93.19 199 GLY A N 1
ATOM 1628 C CA . GLY A 1 199 ? -14.855 1.222 -11.504 1.00 93.19 199 GLY A CA 1
ATOM 1629 C C . GLY A 1 199 ? -13.693 1.139 -12.495 1.00 93.19 199 GLY A C 1
ATOM 1630 O O . GLY A 1 199 ? -13.355 0.081 -13.033 1.00 93.19 199 GLY A O 1
ATOM 1631 N N . SER A 1 200 ? -13.044 2.276 -12.720 1.00 92.56 200 SER A N 1
ATOM 1632 C CA . SER A 1 200 ? -11.900 2.351 -13.627 1.00 92.56 200 SER A CA 1
ATOM 1633 C C . SER A 1 200 ? -10.632 1.742 -13.012 1.00 92.56 200 SER A C 1
ATOM 1635 O O . SER A 1 200 ? -10.368 1.881 -11.809 1.00 92.56 200 SER A O 1
ATOM 1637 N N . ILE A 1 201 ? -9.828 1.087 -13.857 1.00 92.50 201 ILE A N 1
ATOM 1638 C CA . ILE A 1 201 ? -8.496 0.576 -13.513 1.00 92.50 201 ILE A CA 1
ATOM 1639 C C . ILE A 1 201 ? -7.457 1.642 -13.863 1.00 92.50 201 ILE A C 1
ATOM 1641 O O . ILE A 1 201 ? -7.349 2.061 -15.015 1.00 92.50 201 ILE A O 1
ATOM 1645 N N . LEU A 1 202 ? -6.694 2.076 -12.863 1.00 91.50 202 LEU A N 1
ATOM 1646 C CA . LEU A 1 202 ? -5.556 2.973 -13.025 1.00 91.50 202 LEU A CA 1
ATOM 1647 C C . LEU A 1 202 ? -4.266 2.166 -13.192 1.00 91.50 202 LEU A C 1
ATOM 1649 O O . LEU A 1 202 ? -4.043 1.195 -12.472 1.00 91.50 202 LEU A O 1
ATOM 1653 N N . SER A 1 203 ? -3.406 2.609 -14.106 1.00 88.94 203 SER A N 1
ATOM 1654 C CA . SER A 1 203 ? -2.073 2.035 -14.313 1.00 88.94 203 SER A CA 1
ATOM 1655 C C . SER A 1 203 ? -1.083 2.441 -13.221 1.00 88.94 203 SER A C 1
ATOM 1657 O O . SER A 1 203 ? -1.272 3.462 -12.562 1.00 88.94 203 SER A O 1
ATOM 1659 N N . GLY A 1 204 ? 0.043 1.737 -13.124 1.00 85.00 204 GLY A N 1
ATOM 1660 C CA . GLY A 1 204 ? 1.145 2.054 -12.212 1.00 85.00 204 GLY A CA 1
ATOM 1661 C C . GLY A 1 204 ? 1.111 1.249 -10.915 1.00 85.00 204 GLY A C 1
ATOM 1662 O O . GLY A 1 204 ? 1.660 1.706 -9.911 1.00 85.00 204 GLY A O 1
ATOM 1663 N N . THR A 1 205 ? 0.477 0.073 -10.941 1.00 87.50 205 THR A N 1
ATOM 1664 C CA . THR A 1 205 ? 0.448 -0.882 -9.822 1.00 87.50 205 THR A CA 1
ATOM 1665 C C . THR A 1 205 ? 1.718 -1.745 -9.780 1.00 87.50 205 THR A C 1
ATOM 1667 O O . THR A 1 205 ? 2.317 -2.057 -10.812 1.00 87.50 205 THR A O 1
ATOM 1670 N N . PHE A 1 206 ? 2.137 -2.183 -8.596 1.00 82.12 206 PHE A N 1
ATOM 1671 C CA . PHE A 1 206 ? 3.167 -3.201 -8.401 1.00 82.12 206 PHE A CA 1
ATOM 1672 C C . PHE A 1 206 ? 2.755 -4.545 -9.009 1.00 82.12 206 PHE A C 1
ATOM 1674 O O . PHE A 1 206 ? 3.604 -5.282 -9.507 1.00 82.12 206 PHE A O 1
ATOM 1681 N N . LYS A 1 207 ? 1.457 -4.857 -9.034 1.00 81.69 207 LYS A N 1
ATOM 1682 C CA . LYS A 1 207 ? 0.941 -6.016 -9.772 1.00 81.69 207 LYS A CA 1
ATOM 1683 C C . LYS A 1 207 ? 1.242 -5.937 -11.271 1.00 81.69 207 LYS A C 1
ATOM 1685 O O . LYS A 1 207 ? 1.705 -6.918 -11.848 1.00 81.69 207 LYS A O 1
ATOM 1690 N N . GLU A 1 208 ? 1.027 -4.780 -11.899 1.00 86.06 208 GLU A N 1
ATOM 1691 C CA . GLU A 1 208 ? 1.398 -4.551 -13.301 1.00 86.06 208 GLU A CA 1
ATOM 1692 C C . GLU A 1 208 ? 2.907 -4.628 -13.513 1.00 86.06 208 GLU A C 1
ATOM 1694 O O . GLU A 1 208 ? 3.352 -5.190 -14.512 1.00 86.06 208 GLU A O 1
ATOM 1699 N N . LEU A 1 209 ? 3.692 -4.099 -12.570 1.00 84.38 209 LEU A N 1
ATOM 1700 C CA . LEU A 1 209 ? 5.151 -4.097 -12.631 1.00 84.38 209 LEU A CA 1
ATOM 1701 C C . LEU A 1 209 ? 5.734 -5.507 -12.867 1.00 84.38 209 LEU A C 1
ATOM 1703 O O . LEU A 1 209 ? 6.671 -5.657 -13.654 1.00 84.38 209 LEU A O 1
ATOM 1707 N N . LEU A 1 210 ? 5.142 -6.546 -12.269 1.00 83.06 210 LEU A N 1
ATOM 1708 C CA . LEU A 1 210 ? 5.544 -7.943 -12.484 1.00 83.06 210 LEU A CA 1
ATOM 1709 C C . LEU A 1 210 ? 5.347 -8.427 -13.927 1.00 83.06 210 LEU A C 1
ATOM 1711 O O . LEU A 1 210 ? 6.055 -9.325 -14.372 1.00 83.06 210 LEU A O 1
ATOM 1715 N N . GLY A 1 211 ? 4.419 -7.829 -14.675 1.00 84.19 211 GLY A N 1
ATOM 1716 C CA . GLY A 1 211 ? 4.185 -8.146 -16.084 1.00 84.19 211 GLY A CA 1
ATOM 1717 C C . GLY A 1 211 ? 5.224 -7.550 -17.041 1.00 84.19 211 GLY A C 1
ATOM 1718 O O . GLY A 1 211 ? 5.362 -8.031 -18.163 1.00 84.19 211 GLY A O 1
ATOM 1719 N N . PHE A 1 212 ? 5.971 -6.524 -16.619 1.00 83.88 212 PHE A N 1
ATOM 1720 C CA . PHE A 1 212 ? 6.958 -5.839 -17.466 1.00 83.88 212 PHE A CA 1
ATOM 1721 C C . PHE A 1 212 ? 8.356 -6.468 -17.427 1.00 83.88 212 PHE A C 1
ATOM 1723 O O . PHE A 1 212 ? 9.170 -6.217 -18.323 1.00 83.88 212 PHE A O 1
ATOM 1730 N N . ILE A 1 213 ? 8.650 -7.264 -16.397 1.00 85.56 213 ILE A N 1
ATOM 1731 C CA . ILE A 1 213 ? 9.972 -7.849 -16.168 1.00 85.56 213 ILE A CA 1
ATOM 1732 C C . ILE A 1 213 ? 9.867 -9.380 -16.246 1.00 85.56 213 ILE A C 1
ATOM 1734 O O . ILE A 1 213 ? 9.230 -9.987 -15.385 1.00 85.56 213 ILE A O 1
ATOM 1738 N N . PRO A 1 214 ? 10.492 -10.030 -17.247 1.00 86.06 214 PRO A N 1
ATOM 1739 C CA . PRO A 1 214 ? 10.510 -11.486 -17.354 1.00 86.06 214 PRO A CA 1
ATOM 1740 C C . PRO A 1 214 ? 11.078 -12.155 -16.100 1.00 86.06 214 PRO A C 1
ATOM 1742 O O . PRO A 1 214 ? 11.983 -11.615 -15.464 1.00 86.06 214 PRO A O 1
ATOM 1745 N N . GLN A 1 215 ? 10.572 -13.346 -15.771 1.00 79.75 215 GLN A N 1
ATOM 1746 C CA . GLN A 1 215 ? 11.165 -14.203 -14.739 1.00 79.75 215 GLN A CA 1
ATOM 1747 C C . GLN A 1 215 ? 12.655 -14.463 -15.049 1.00 79.75 215 GLN A C 1
ATOM 1749 O O . GLN A 1 215 ? 13.056 -14.484 -16.212 1.00 79.75 215 GLN A O 1
ATOM 1754 N N . ASP A 1 216 ? 13.477 -14.576 -14.000 1.00 82.06 216 ASP A N 1
ATOM 1755 C CA . ASP A 1 216 ? 14.932 -14.834 -14.028 1.00 82.06 216 ASP A CA 1
ATOM 1756 C C . ASP A 1 216 ? 15.886 -13.694 -14.444 1.00 82.06 216 ASP A C 1
ATOM 1758 O O . ASP A 1 216 ? 17.106 -13.878 -14.425 1.00 82.06 216 ASP A O 1
ATOM 1762 N N . THR A 1 217 ? 15.404 -12.486 -14.738 1.00 87.69 217 THR A N 1
ATOM 1763 C CA . THR A 1 217 ? 16.292 -11.362 -15.108 1.00 87.69 217 THR A CA 1
ATOM 1764 C C . THR A 1 217 ? 17.084 -10.806 -13.922 1.00 87.69 217 THR A C 1
ATOM 1766 O O . THR A 1 217 ? 16.573 -10.766 -12.798 1.00 87.69 217 THR A O 1
ATOM 1769 N N . ALA A 1 218 ? 18.297 -10.299 -14.168 1.00 89.06 218 ALA A N 1
ATOM 1770 C CA . ALA A 1 218 ? 19.085 -9.611 -13.147 1.00 89.06 218 ALA A CA 1
ATOM 1771 C C . ALA A 1 218 ? 18.520 -8.203 -12.896 1.00 89.06 218 ALA A C 1
ATOM 1773 O O . ALA A 1 218 ? 18.625 -7.313 -13.745 1.00 89.06 218 ALA A O 1
ATOM 1774 N N . LEU A 1 219 ? 17.936 -8.000 -11.715 1.00 90.50 219 LEU A N 1
ATOM 1775 C CA . LEU A 1 219 ? 17.226 -6.775 -11.355 1.00 90.50 219 LEU A CA 1
ATOM 1776 C C . LEU A 1 219 ? 18.026 -5.979 -10.327 1.00 90.50 219 LEU A C 1
ATOM 1778 O O . LEU A 1 219 ? 18.239 -6.462 -9.221 1.00 90.50 219 LEU A O 1
ATOM 1782 N N . TYR A 1 220 ? 18.431 -4.754 -10.650 1.00 90.50 220 TYR A N 1
ATOM 1783 C CA . TYR A 1 220 ? 18.979 -3.840 -9.649 1.00 90.50 220 TYR A CA 1
ATOM 1784 C C . TYR A 1 220 ? 17.857 -3.055 -8.977 1.00 90.50 220 TYR A C 1
ATOM 1786 O O . TYR A 1 220 ? 17.051 -2.427 -9.662 1.00 90.50 220 TYR A O 1
ATOM 1794 N N . ILE A 1 221 ? 17.834 -3.043 -7.647 1.00 88.12 221 ILE A N 1
ATOM 1795 C CA . ILE A 1 221 ? 16.900 -2.249 -6.849 1.00 88.12 221 ILE A CA 1
ATOM 1796 C C . ILE A 1 221 ? 17.708 -1.260 -6.009 1.00 88.12 221 ILE A C 1
ATOM 1798 O O . ILE A 1 221 ? 18.493 -1.662 -5.143 1.00 88.12 221 ILE A O 1
ATOM 1802 N N . GLU A 1 222 ? 17.485 0.031 -6.260 1.00 83.94 222 GLU A N 1
ATOM 1803 C CA . GLU A 1 222 ? 18.211 1.134 -5.629 1.00 83.94 222 GLU A CA 1
ATOM 1804 C C . GLU A 1 222 ? 18.257 1.050 -4.095 1.00 83.94 222 GLU A C 1
ATOM 1806 O O . GLU A 1 222 ? 17.271 0.700 -3.448 1.00 83.94 222 GLU A O 1
ATOM 1811 N N . ASP A 1 223 ? 19.407 1.429 -3.527 1.00 73.00 223 ASP A N 1
ATOM 1812 C CA . ASP A 1 223 ? 19.632 1.540 -2.088 1.00 73.00 223 ASP A CA 1
ATOM 1813 C C . ASP A 1 223 ? 18.894 2.727 -1.437 1.00 73.00 223 ASP A C 1
ATOM 1815 O O . ASP A 1 223 ? 18.768 3.810 -2.002 1.00 73.00 223 ASP A O 1
ATOM 1819 N N . TRP A 1 224 ? 18.445 2.533 -0.200 1.00 64.69 224 TRP A N 1
ATOM 1820 C CA . TRP A 1 224 ? 17.770 3.550 0.601 1.00 64.69 224 TRP A CA 1
ATOM 1821 C C . TRP A 1 224 ? 18.840 4.400 1.305 1.00 64.69 224 TRP A C 1
ATOM 1823 O O . TRP A 1 224 ? 19.435 3.995 2.297 1.00 64.69 224 TRP A O 1
ATOM 1833 N N . ARG A 1 225 ? 19.161 5.582 0.784 1.00 53.25 225 ARG A N 1
ATOM 1834 C CA . ARG A 1 225 ? 20.067 6.505 1.499 1.00 53.25 225 ARG A CA 1
ATOM 1835 C C . ARG A 1 225 ? 19.413 7.817 1.910 1.00 53.25 225 ARG A C 1
ATOM 1837 O O . ARG A 1 225 ? 20.115 8.763 2.243 1.00 53.25 225 ARG A O 1
ATOM 1844 N N . SER A 1 226 ? 18.085 7.884 1.938 1.00 51.03 226 SER A N 1
ATOM 1845 C CA . SER A 1 226 ? 17.370 9.098 2.338 1.00 51.03 226 SER A CA 1
ATOM 1846 C C . SER A 1 226 ? 16.026 8.806 3.003 1.00 51.03 226 SER A C 1
ATOM 1848 O O . SER A 1 226 ? 15.441 7.740 2.813 1.00 51.03 226 SER A O 1
ATOM 1850 N N . GLU A 1 227 ? 15.524 9.797 3.744 1.00 55.66 227 GLU A N 1
ATOM 1851 C CA . GLU A 1 227 ? 14.177 9.910 4.339 1.00 55.66 227 GLU A CA 1
ATOM 1852 C C . GLU A 1 227 ? 13.054 9.996 3.271 1.00 55.66 227 GLU A C 1
ATOM 1854 O O . GLU A 1 227 ? 12.022 10.634 3.461 1.00 55.66 227 GLU A O 1
ATOM 1859 N N . ASN A 1 228 ? 13.265 9.392 2.100 1.00 63.19 228 ASN A N 1
ATOM 1860 C CA . ASN A 1 228 ? 12.385 9.457 0.940 1.00 63.19 228 ASN A CA 1
ATOM 1861 C C . ASN A 1 228 ? 11.261 8.401 1.059 1.00 63.19 228 ASN A C 1
ATOM 1863 O O . ASN A 1 228 ? 11.547 7.265 1.456 1.00 63.19 228 ASN A O 1
ATOM 1867 N N . PRO A 1 229 ? 10.012 8.713 0.647 1.00 65.25 229 PRO A N 1
ATOM 1868 C CA . PRO A 1 229 ? 8.917 7.744 0.485 1.00 65.25 229 PRO A CA 1
ATOM 1869 C C . PRO A 1 229 ? 9.310 6.414 -0.189 1.00 65.25 229 PRO A C 1
ATOM 1871 O O . PRO A 1 229 ? 8.739 5.364 0.114 1.00 65.25 229 PRO A O 1
ATOM 1874 N N . TRP A 1 230 ? 10.321 6.436 -1.066 1.00 69.25 230 TRP A N 1
ATOM 1875 C CA . TRP A 1 230 ? 10.916 5.259 -1.701 1.00 69.25 230 TRP A CA 1
ATOM 1876 C C . TRP A 1 230 ? 11.393 4.183 -0.715 1.00 69.25 230 TRP A C 1
ATOM 1878 O O . TRP A 1 230 ? 11.258 2.998 -1.013 1.00 69.25 230 TRP A O 1
ATOM 1888 N N . ALA A 1 231 ? 11.899 4.553 0.466 1.00 67.94 231 ALA A N 1
ATOM 1889 C CA . ALA A 1 231 ? 12.406 3.594 1.450 1.00 67.94 231 ALA A CA 1
ATOM 1890 C C . ALA A 1 231 ? 11.346 2.551 1.853 1.00 67.94 231 ALA A C 1
ATOM 1892 O O . ALA A 1 231 ? 11.652 1.363 1.978 1.00 67.94 231 ALA A O 1
ATOM 1893 N N . THR A 1 232 ? 10.088 2.974 1.980 1.00 68.88 232 THR A N 1
ATOM 1894 C CA . THR A 1 232 ? 8.957 2.092 2.300 1.00 68.88 232 THR A CA 1
ATOM 1895 C C . THR A 1 232 ? 8.501 1.293 1.079 1.00 68.88 232 THR A C 1
ATOM 1897 O O . THR A 1 232 ? 8.253 0.093 1.188 1.00 68.88 232 THR A O 1
ATOM 1900 N N . LEU A 1 233 ? 8.448 1.922 -0.102 1.00 76.06 233 LEU A N 1
ATOM 1901 C CA . LEU A 1 233 ? 8.037 1.258 -1.349 1.00 76.06 233 LEU A CA 1
ATOM 1902 C C . LEU A 1 233 ? 9.027 0.167 -1.780 1.00 76.06 233 LEU A C 1
ATOM 1904 O O . LEU A 1 233 ? 8.624 -0.857 -2.329 1.00 76.06 233 LEU A O 1
ATOM 1908 N N . ARG A 1 234 ? 10.322 0.345 -1.489 1.00 77.38 234 ARG A N 1
ATOM 1909 C CA . ARG A 1 234 ? 11.385 -0.606 -1.836 1.00 77.38 234 ARG A CA 1
ATOM 1910 C C . ARG A 1 234 ? 11.126 -2.001 -1.270 1.00 77.38 234 ARG A C 1
ATOM 1912 O O . ARG A 1 234 ? 11.378 -2.981 -1.965 1.00 77.38 234 ARG A O 1
ATOM 1919 N N . LYS A 1 235 ? 10.620 -2.112 -0.036 1.00 76.00 235 LYS A N 1
ATOM 1920 C CA . LYS A 1 235 ? 10.317 -3.414 0.585 1.00 76.00 235 LYS A CA 1
ATOM 1921 C C . LYS A 1 235 ? 9.270 -4.181 -0.216 1.00 76.00 235 LYS A C 1
ATOM 1923 O O . LYS A 1 235 ? 9.467 -5.357 -0.509 1.00 76.00 235 LYS A O 1
ATOM 1928 N N . ALA A 1 236 ? 8.200 -3.502 -0.615 1.00 78.38 236 ALA A N 1
ATOM 1929 C CA . ALA A 1 236 ? 7.166 -4.089 -1.451 1.00 78.38 236 ALA A CA 1
ATOM 1930 C C . ALA A 1 236 ? 7.701 -4.446 -2.843 1.00 78.38 236 ALA A C 1
ATOM 1932 O O . ALA A 1 236 ? 7.434 -5.536 -3.330 1.00 78.38 236 ALA A O 1
ATOM 1933 N N . VAL A 1 237 ? 8.534 -3.598 -3.453 1.00 81.56 237 VAL A N 1
ATOM 1934 C CA . VAL A 1 237 ? 9.206 -3.920 -4.724 1.00 81.56 237 VAL A CA 1
ATOM 1935 C C . VAL A 1 237 ? 10.041 -5.192 -4.602 1.00 81.56 237 VAL A C 1
ATOM 1937 O O . VAL A 1 237 ? 9.881 -6.113 -5.396 1.00 81.56 237 VAL A O 1
ATOM 1940 N N . ILE A 1 238 ? 10.911 -5.273 -3.594 1.00 80.94 238 ILE A N 1
ATOM 1941 C CA . ILE A 1 238 ? 11.742 -6.456 -3.347 1.00 80.94 238 ILE A CA 1
ATOM 1942 C C . ILE A 1 238 ? 10.863 -7.693 -3.147 1.00 80.94 238 ILE A C 1
ATOM 1944 O O . ILE A 1 238 ? 11.155 -8.751 -3.696 1.00 80.94 238 ILE A O 1
ATOM 1948 N N . PHE A 1 239 ? 9.777 -7.553 -2.387 1.00 79.25 239 PHE A N 1
ATOM 1949 C CA . PHE A 1 239 ? 8.836 -8.636 -2.148 1.00 79.2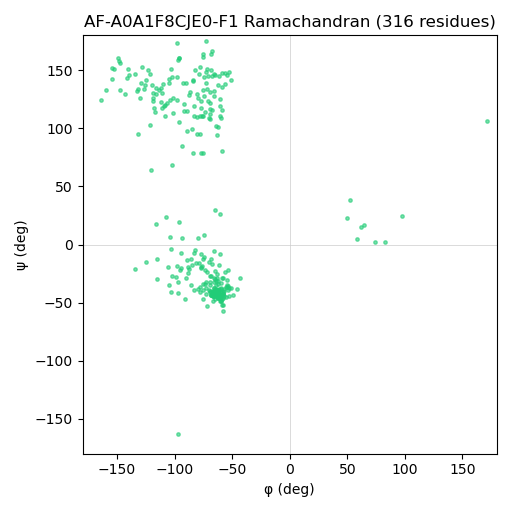5 239 PHE A CA 1
ATOM 1950 C C . PHE A 1 239 ? 8.117 -9.087 -3.425 1.00 79.25 239 PHE A C 1
ATOM 1952 O O . PHE A 1 239 ? 7.981 -10.287 -3.650 1.00 79.25 239 PHE A O 1
ATOM 1959 N N . ALA A 1 240 ? 7.706 -8.152 -4.282 1.00 80.81 240 ALA A N 1
ATOM 1960 C CA . ALA A 1 240 ? 7.086 -8.453 -5.566 1.00 80.81 240 ALA A CA 1
ATOM 1961 C C . ALA A 1 240 ? 8.043 -9.277 -6.453 1.00 80.81 240 ALA A C 1
ATOM 1963 O O . ALA A 1 240 ? 7.623 -10.231 -7.101 1.00 80.81 240 ALA A O 1
ATOM 1964 N N . PHE A 1 241 ? 9.344 -8.977 -6.402 1.00 82.44 241 PHE A N 1
ATOM 1965 C CA . PHE A 1 241 ? 10.394 -9.665 -7.161 1.00 82.44 241 PHE A CA 1
ATOM 1966 C C . PHE A 1 241 ? 11.126 -10.773 -6.391 1.00 82.44 241 PHE A C 1
ATOM 1968 O O . PHE A 1 241 ? 12.226 -11.167 -6.779 1.00 82.44 241 PHE A O 1
ATOM 1975 N N . LYS A 1 242 ? 10.550 -11.299 -5.304 1.00 79.19 242 LYS A N 1
ATOM 1976 C CA . LYS A 1 242 ? 11.224 -12.282 -4.432 1.00 79.19 242 LYS A CA 1
ATOM 1977 C C . LYS A 1 242 ? 11.680 -13.561 -5.151 1.00 79.19 242 LYS A C 1
ATOM 1979 O O . LYS A 1 242 ? 12.661 -14.163 -4.728 1.00 79.19 242 LYS A O 1
ATOM 1984 N N . ASP A 1 243 ? 10.979 -13.950 -6.218 1.00 78.88 243 ASP A N 1
ATOM 1985 C CA . ASP A 1 243 ? 11.237 -15.170 -6.995 1.00 78.88 243 ASP A CA 1
ATOM 1986 C C . ASP A 1 243 ? 12.153 -14.915 -8.220 1.00 78.88 243 ASP A C 1
ATOM 1988 O O . ASP A 1 243 ? 12.365 -15.806 -9.035 1.00 78.88 243 ASP A O 1
ATOM 1992 N N . TRP A 1 244 ? 12.689 -13.695 -8.372 1.00 85.19 244 TRP A N 1
ATOM 1993 C CA . TRP A 1 244 ? 13.622 -13.304 -9.439 1.00 85.19 244 TRP A CA 1
ATOM 1994 C C . TRP A 1 244 ? 15.078 -13.367 -8.939 1.00 85.19 244 TRP A C 1
ATOM 1996 O O . TRP A 1 244 ? 15.381 -13.939 -7.894 1.00 85.19 244 TRP A O 1
ATOM 2006 N N . ASN A 1 245 ? 16.001 -12.723 -9.663 1.00 84.06 245 ASN A N 1
ATOM 2007 C CA . ASN A 1 245 ? 17.371 -12.461 -9.226 1.00 84.06 245 ASN A CA 1
ATOM 2008 C C . ASN A 1 245 ? 17.548 -10.991 -8.769 1.00 84.06 245 ASN A C 1
ATOM 2010 O O . ASN A 1 245 ? 18.222 -10.225 -9.470 1.00 84.06 245 ASN A O 1
ATOM 2014 N N . PRO A 1 246 ? 16.948 -10.550 -7.639 1.00 84.31 246 PRO A N 1
ATOM 2015 C CA . PRO A 1 246 ? 17.081 -9.175 -7.177 1.00 84.31 246 PRO A CA 1
ATOM 2016 C C . PRO A 1 246 ? 18.459 -8.913 -6.553 1.00 84.31 246 PRO A C 1
ATOM 2018 O O . PRO A 1 246 ? 18.954 -9.650 -5.693 1.00 84.31 246 PRO A O 1
ATOM 2021 N N . TYR A 1 247 ? 19.054 -7.800 -6.966 1.00 84.50 247 TYR A N 1
ATOM 2022 C CA . TYR A 1 247 ? 20.279 -7.240 -6.423 1.00 84.50 247 TYR A CA 1
ATOM 2023 C C . TYR A 1 247 ? 19.966 -5.938 -5.701 1.00 84.50 247 TYR A C 1
ATOM 2025 O O . TYR A 1 247 ? 19.422 -5.000 -6.284 1.00 84.50 247 TYR A O 1
ATOM 2033 N N . ALA A 1 248 ? 20.326 -5.880 -4.427 1.00 80.75 248 ALA A N 1
ATOM 2034 C CA . ALA A 1 248 ? 20.085 -4.726 -3.582 1.00 80.75 248 ALA A CA 1
ATOM 2035 C C . ALA A 1 248 ? 21.121 -4.694 -2.456 1.00 80.75 248 ALA A C 1
ATOM 2037 O O . ALA A 1 248 ? 21.477 -5.730 -1.895 1.00 80.75 248 ALA A O 1
ATOM 2038 N N . THR A 1 249 ? 21.583 -3.499 -2.090 1.00 71.56 249 THR A N 1
ATOM 2039 C CA . THR A 1 249 ? 22.391 -3.326 -0.878 1.00 71.56 249 THR A CA 1
ATOM 2040 C C . THR A 1 249 ? 21.523 -3.636 0.348 1.00 71.56 249 THR A C 1
ATOM 2042 O O . THR A 1 249 ? 20.421 -3.070 0.437 1.00 71.56 249 THR A O 1
ATOM 2045 N N . PRO A 1 250 ? 21.965 -4.515 1.272 1.00 59.28 250 PRO A N 1
ATOM 2046 C CA . PRO A 1 250 ? 21.224 -4.824 2.491 1.00 59.28 250 PRO A CA 1
ATOM 2047 C C . PRO A 1 250 ? 21.025 -3.566 3.343 1.00 59.28 250 PRO A C 1
ATOM 2049 O O . PRO A 1 250 ? 21.987 -2.887 3.696 1.00 59.28 250 PRO A O 1
ATOM 2052 N N . GLY A 1 251 ? 19.775 -3.252 3.680 1.00 56.62 251 GLY A N 1
ATOM 2053 C CA . GLY A 1 251 ? 19.433 -2.196 4.631 1.00 56.62 251 GLY A CA 1
ATOM 2054 C C . GLY A 1 251 ? 19.200 -2.738 6.040 1.00 56.62 251 GLY A C 1
ATOM 2055 O O . GLY A 1 251 ? 18.901 -3.919 6.217 1.00 56.62 251 GLY A O 1
ATOM 2056 N N . SER A 1 252 ? 19.284 -1.871 7.051 1.00 45.91 252 SER A N 1
ATOM 2057 C CA . SER A 1 252 ? 18.804 -2.195 8.396 1.00 45.91 252 SER A CA 1
ATOM 2058 C C . SER A 1 252 ? 17.276 -2.287 8.380 1.00 45.91 252 SER A C 1
ATOM 2060 O O . SER A 1 252 ? 16.582 -1.281 8.260 1.00 45.91 252 SER A O 1
ATOM 2062 N N . GLY A 1 253 ? 16.750 -3.500 8.485 1.00 52.66 253 GLY A N 1
ATOM 2063 C CA . GLY A 1 253 ? 15.319 -3.765 8.551 1.00 52.66 253 GLY A CA 1
ATOM 2064 C C . GLY A 1 253 ? 15.103 -5.262 8.441 1.00 52.66 253 GLY A C 1
ATOM 2065 O O . GLY A 1 253 ? 15.318 -5.846 7.384 1.00 52.66 253 GLY A O 1
ATOM 2066 N N . VAL A 1 254 ? 14.755 -5.901 9.553 1.00 41.56 254 VAL A N 1
ATOM 2067 C CA . VAL A 1 254 ? 14.487 -7.338 9.571 1.00 41.56 254 VAL A CA 1
ATOM 2068 C C . VAL A 1 254 ? 13.216 -7.577 8.758 1.00 41.56 254 VAL A C 1
ATOM 2070 O O . VAL A 1 254 ? 12.144 -7.123 9.149 1.00 41.56 254 VAL A O 1
ATOM 2073 N N . TYR A 1 255 ? 13.325 -8.291 7.637 1.00 51.28 255 TYR A N 1
ATOM 2074 C CA . TYR A 1 255 ? 12.178 -8.961 7.032 1.00 51.28 255 TYR A CA 1
ATOM 2075 C C . TYR A 1 255 ? 11.691 -10.011 8.036 1.00 51.28 255 TYR A C 1
ATOM 2077 O O . TYR A 1 255 ? 12.233 -11.113 8.103 1.00 51.28 255 TYR A O 1
ATOM 2085 N N . LEU A 1 256 ? 10.715 -9.676 8.877 1.00 43.56 256 LEU A N 1
ATOM 2086 C CA . LEU A 1 256 ? 10.030 -10.668 9.704 1.00 43.56 256 LEU A CA 1
ATOM 2087 C C . LEU A 1 256 ? 9.067 -11.450 8.801 1.00 43.56 256 LEU A C 1
ATOM 2089 O O . LEU A 1 256 ? 7.875 -11.176 8.760 1.00 43.56 256 LEU A O 1
ATOM 2093 N N . ASN A 1 257 ? 9.599 -12.408 8.041 1.00 53.19 257 ASN A N 1
ATOM 2094 C CA . ASN A 1 257 ? 8.840 -13.184 7.064 1.00 53.19 257 ASN A CA 1
ATOM 2095 C C . ASN A 1 257 ? 8.939 -14.674 7.402 1.00 53.19 257 ASN A C 1
ATOM 2097 O O . ASN A 1 257 ? 9.947 -15.316 7.123 1.00 53.19 257 ASN A O 1
ATOM 2101 N N . VAL A 1 258 ? 7.884 -15.236 7.994 1.00 44.94 258 VAL A N 1
ATOM 2102 C CA . VAL A 1 258 ? 7.834 -16.664 8.366 1.00 44.94 258 VAL A CA 1
ATOM 2103 C C . VAL A 1 258 ? 7.609 -17.568 7.137 1.00 44.94 258 VAL A C 1
ATOM 2105 O O . VAL A 1 258 ? 7.849 -18.768 7.217 1.00 44.94 258 VAL A O 1
ATOM 2108 N N . GLU A 1 259 ? 7.233 -17.014 5.973 1.00 50.72 259 GLU A N 1
ATOM 2109 C CA . GLU A 1 259 ? 7.038 -17.804 4.740 1.00 50.72 259 GLU A CA 1
ATOM 2110 C C . GLU A 1 259 ? 7.655 -17.209 3.454 1.00 50.72 259 GLU A C 1
ATOM 2112 O O . GLU A 1 259 ? 7.932 -17.949 2.512 1.00 50.72 259 GLU A O 1
ATOM 2117 N N . ALA A 1 260 ? 7.943 -15.904 3.385 1.00 54.50 260 ALA A N 1
ATOM 2118 C CA . ALA A 1 260 ? 8.664 -15.324 2.247 1.00 54.50 260 ALA A CA 1
ATOM 2119 C C . ALA A 1 260 ? 10.161 -15.261 2.511 1.00 54.50 260 ALA A C 1
ATOM 2121 O O . ALA A 1 260 ? 10.698 -14.234 2.930 1.00 54.50 260 ALA A O 1
ATOM 2122 N N . PHE A 1 261 ? 10.843 -16.365 2.233 1.00 60.84 261 PHE A N 1
ATOM 2123 C CA . PHE A 1 261 ? 12.279 -16.314 2.019 1.00 60.84 261 PHE A CA 1
ATOM 2124 C C . PHE A 1 261 ? 12.554 -15.375 0.835 1.00 60.84 261 PHE A C 1
ATOM 2126 O O . PHE A 1 261 ? 12.223 -15.694 -0.303 1.00 60.84 261 PHE A O 1
ATOM 2133 N N . VAL A 1 262 ? 13.111 -14.196 1.106 1.00 67.50 262 VAL A N 1
ATOM 2134 C CA . VAL A 1 262 ? 13.561 -13.262 0.071 1.00 67.50 262 VAL A CA 1
ATOM 2135 C C . VAL A 1 262 ? 15.075 -13.403 -0.030 1.00 67.50 262 VAL A C 1
ATOM 2137 O O . VAL A 1 262 ? 15.796 -13.057 0.907 1.00 67.50 262 VAL A O 1
ATOM 2140 N N . SER A 1 263 ? 15.567 -13.917 -1.156 1.00 71.69 263 SER A N 1
ATOM 2141 C CA . SER A 1 263 ? 17.004 -13.961 -1.431 1.00 71.69 263 SER A CA 1
ATOM 2142 C C . SER A 1 263 ? 17.422 -12.675 -2.132 1.00 71.69 263 SER A C 1
ATOM 2144 O O . SER A 1 263 ? 16.996 -12.418 -3.252 1.00 71.69 263 SER A O 1
ATOM 2146 N N . ILE A 1 264 ? 18.252 -11.862 -1.478 1.00 74.06 264 ILE A N 1
ATOM 2147 C CA . ILE A 1 264 ? 18.795 -10.625 -2.051 1.00 74.06 264 ILE A CA 1
ATOM 2148 C C . ILE A 1 264 ? 20.306 -10.778 -2.172 1.00 74.06 264 ILE A C 1
ATOM 2150 O O . ILE A 1 264 ? 20.964 -11.226 -1.232 1.00 74.06 264 ILE A O 1
ATOM 2154 N N . ARG A 1 265 ? 20.862 -10.391 -3.322 1.00 81.69 265 ARG A N 1
ATOM 2155 C CA . ARG A 1 265 ? 22.311 -10.394 -3.555 1.00 81.69 265 ARG A CA 1
ATOM 2156 C C . ARG A 1 265 ? 22.861 -8.977 -3.497 1.00 81.69 265 ARG A C 1
ATOM 2158 O O . ARG A 1 265 ? 22.268 -8.049 -4.042 1.00 81.69 265 ARG A O 1
ATOM 2165 N N . GLU A 1 266 ? 24.023 -8.809 -2.883 1.00 83.62 266 GLU A N 1
ATOM 2166 C CA . GLU A 1 266 ? 24.720 -7.528 -2.936 1.00 83.62 266 GLU A CA 1
ATOM 2167 C C . GLU A 1 266 ? 25.301 -7.305 -4.350 1.00 83.62 266 GLU A C 1
ATOM 2169 O O . GLU A 1 266 ? 25.882 -8.230 -4.932 1.00 83.62 266 GLU A O 1
ATOM 2174 N N . PRO A 1 267 ? 25.132 -6.114 -4.952 1.00 82.56 267 PRO A N 1
ATOM 2175 C CA . PRO A 1 267 ? 25.658 -5.827 -6.283 1.00 82.56 267 PRO A CA 1
ATOM 2176 C C . PRO A 1 267 ? 27.195 -5.738 -6.284 1.00 82.56 267 PRO A C 1
ATOM 2178 O O . PRO A 1 267 ? 27.790 -4.894 -5.618 1.00 82.56 267 PRO A O 1
ATOM 2181 N N . ALA A 1 268 ? 27.859 -6.574 -7.089 1.00 82.88 268 ALA A N 1
ATOM 2182 C CA . ALA A 1 268 ? 29.302 -6.473 -7.321 1.00 82.88 268 ALA A CA 1
ATOM 2183 C C . ALA A 1 268 ? 29.642 -5.336 -8.308 1.00 82.88 268 ALA A C 1
ATOM 2185 O O . ALA A 1 268 ? 28.864 -5.041 -9.211 1.00 82.88 268 ALA A O 1
ATOM 2186 N N . LYS A 1 269 ? 30.849 -4.749 -8.219 1.00 74.38 269 LYS A N 1
ATOM 2187 C CA . LYS A 1 269 ? 31.281 -3.620 -9.082 1.00 74.38 269 LYS A CA 1
ATOM 2188 C C . LYS A 1 269 ? 31.176 -3.877 -10.594 1.00 74.38 269 LYS A C 1
ATOM 2190 O O . LYS A 1 269 ? 30.996 -2.934 -11.352 1.00 74.38 269 LYS A O 1
ATOM 2195 N N . ALA A 1 270 ? 31.330 -5.127 -11.035 1.00 76.19 270 ALA A N 1
ATOM 2196 C CA . ALA A 1 270 ? 31.252 -5.521 -12.447 1.00 76.19 270 ALA A CA 1
ATOM 2197 C C . ALA A 1 270 ? 29.926 -6.218 -12.810 1.00 76.19 270 ALA A C 1
ATOM 2199 O O . ALA A 1 270 ? 29.794 -6.749 -13.915 1.00 76.19 270 ALA A O 1
ATOM 2200 N N . GLN A 1 271 ? 28.965 -6.262 -11.882 1.00 83.62 271 GLN A N 1
ATOM 2201 C CA . GLN A 1 271 ? 27.682 -6.913 -12.106 1.00 83.62 271 GLN A CA 1
ATOM 2202 C C . GLN A 1 271 ? 26.901 -6.158 -13.183 1.00 83.62 271 GLN A C 1
ATOM 2204 O O . GLN A 1 271 ? 26.769 -4.936 -13.141 1.00 83.62 271 GLN A O 1
ATOM 2209 N N . LYS A 1 272 ? 26.370 -6.912 -14.145 1.00 87.88 272 LYS A N 1
ATOM 2210 C CA . LYS A 1 272 ? 25.434 -6.395 -15.138 1.00 87.88 272 LYS A CA 1
ATOM 2211 C C . LYS A 1 272 ? 24.012 -6.726 -14.712 1.00 87.88 272 LYS A C 1
ATOM 2213 O O . LYS A 1 272 ? 23.755 -7.792 -14.153 1.00 87.88 272 LYS A O 1
ATOM 2218 N N . PHE A 1 273 ? 23.124 -5.793 -15.000 1.00 89.88 273 PHE A N 1
ATOM 2219 C CA . PHE A 1 273 ? 21.694 -5.852 -14.743 1.00 89.88 273 PHE A CA 1
ATOM 2220 C C . PHE A 1 273 ? 20.944 -5.691 -16.061 1.00 89.88 273 PHE A C 1
ATOM 2222 O O . PHE A 1 273 ? 21.396 -4.971 -16.958 1.00 89.88 273 PHE A O 1
ATOM 2229 N N . ASP A 1 274 ? 19.802 -6.355 -16.154 1.00 91.44 274 ASP A N 1
ATOM 2230 C CA . ASP A 1 274 ? 18.881 -6.259 -17.283 1.00 91.44 274 ASP A CA 1
ATOM 2231 C C . ASP A 1 274 ? 17.850 -5.149 -17.044 1.00 91.44 274 ASP A C 1
ATOM 2233 O O . ASP A 1 274 ? 17.379 -4.507 -17.986 1.00 91.44 274 ASP A O 1
ATOM 2237 N N . TYR A 1 275 ? 17.535 -4.888 -15.772 1.00 93.94 275 TYR A N 1
ATOM 2238 C CA . TYR A 1 275 ? 16.551 -3.901 -15.347 1.00 93.94 275 TYR A CA 1
ATOM 2239 C C . TYR A 1 275 ? 17.036 -3.130 -14.120 1.00 93.94 275 TYR A C 1
ATOM 2241 O O . TYR A 1 275 ? 17.706 -3.683 -13.245 1.00 93.94 275 TYR A O 1
ATOM 2249 N N . LEU A 1 276 ? 16.662 -1.854 -14.051 1.00 92.62 2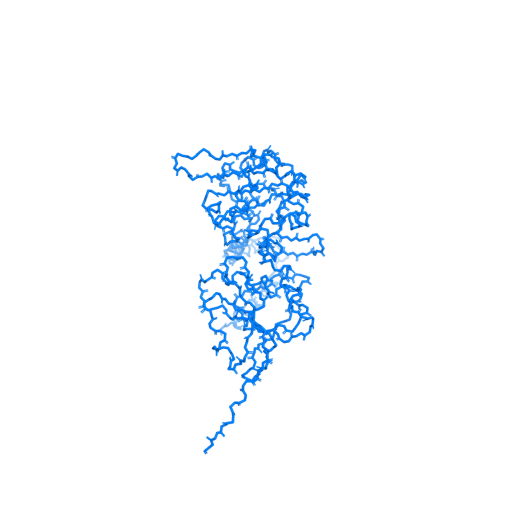76 LEU A N 1
ATOM 2250 C CA . LEU A 1 276 ? 16.914 -0.971 -12.916 1.00 92.62 276 LEU A CA 1
ATOM 2251 C C . LEU A 1 276 ? 15.578 -0.494 -12.344 1.00 92.62 276 LEU A C 1
ATOM 2253 O O . LEU A 1 276 ? 14.775 0.087 -13.075 1.00 92.62 276 LEU A O 1
ATOM 2257 N N . VAL A 1 277 ? 15.367 -0.692 -11.046 1.00 90.81 277 VAL A N 1
ATOM 2258 C CA . VAL A 1 277 ? 14.237 -0.146 -10.289 1.00 90.81 277 VAL A CA 1
ATOM 2259 C C . VAL A 1 277 ? 14.757 0.947 -9.374 1.00 90.81 277 VAL A C 1
ATOM 2261 O O . VAL A 1 277 ? 15.506 0.682 -8.430 1.00 90.81 277 VAL A O 1
ATOM 2264 N N . LEU A 1 278 ? 14.381 2.179 -9.693 1.00 88.69 278 LEU A N 1
ATOM 2265 C CA . LEU A 1 278 ? 14.969 3.384 -9.125 1.00 88.69 278 LEU A CA 1
ATOM 2266 C C . LEU A 1 278 ? 13.880 4.302 -8.576 1.00 88.69 278 LEU A C 1
ATOM 2268 O O . LEU A 1 278 ? 12.750 4.315 -9.074 1.00 88.69 278 LEU A O 1
ATOM 2272 N N . SER A 1 279 ? 14.242 5.100 -7.579 1.00 87.31 279 SER A N 1
ATOM 2273 C CA . SER A 1 279 ? 13.411 6.182 -7.072 1.00 87.31 279 SER A CA 1
ATOM 2274 C C . SER A 1 279 ? 13.248 7.303 -8.102 1.00 87.31 279 SER A C 1
ATOM 2276 O O . SER A 1 279 ? 13.963 7.387 -9.107 1.00 87.31 279 SER A O 1
ATOM 2278 N N . LYS A 1 280 ? 12.287 8.192 -7.840 1.00 85.56 280 LYS A N 1
ATOM 2279 C CA . LYS A 1 280 ? 11.958 9.342 -8.692 1.00 85.56 280 LYS A CA 1
ATOM 2280 C C . LYS A 1 280 ? 13.166 10.183 -9.104 1.00 85.56 280 LYS A C 1
ATOM 2282 O O . LYS A 1 280 ? 13.223 10.602 -10.266 1.00 85.56 280 LYS A O 1
ATOM 2287 N N . ASP A 1 281 ? 14.056 10.443 -8.150 1.00 85.75 281 ASP A N 1
ATOM 2288 C CA . ASP A 1 281 ? 15.119 11.450 -8.236 1.00 85.75 281 ASP A CA 1
ATOM 2289 C C . ASP A 1 281 ? 16.449 10.861 -8.724 1.00 85.75 281 ASP A C 1
ATOM 2291 O O . ASP A 1 281 ? 17.401 11.589 -9.018 1.00 85.75 281 ASP A O 1
ATOM 2295 N N . THR A 1 282 ? 16.516 9.538 -8.856 1.00 87.12 282 THR A N 1
ATOM 2296 C CA . THR A 1 282 ? 17.747 8.846 -9.218 1.00 87.12 282 THR A CA 1
ATOM 2297 C C . THR A 1 282 ? 17.963 8.850 -10.718 1.00 87.12 282 THR A C 1
ATOM 2299 O O . THR A 1 282 ? 17.186 8.303 -11.503 1.00 87.12 282 THR A O 1
ATOM 2302 N N . ASN A 1 283 ? 19.080 9.451 -11.125 1.00 87.56 283 ASN A N 1
ATOM 2303 C CA . ASN A 1 283 ? 19.544 9.403 -12.502 1.00 87.56 283 ASN A CA 1
ATOM 2304 C C . ASN A 1 283 ? 20.014 7.976 -12.830 1.00 87.56 283 ASN A C 1
ATOM 2306 O O . ASN A 1 283 ? 21.013 7.537 -12.267 1.00 87.56 283 ASN A O 1
ATOM 2310 N N . PRO A 1 284 ? 19.383 7.254 -13.769 1.00 88.56 284 PRO A N 1
ATOM 2311 C CA . PRO A 1 284 ? 19.755 5.870 -14.038 1.00 88.56 284 PRO A CA 1
ATOM 2312 C C . PRO A 1 284 ? 21.178 5.728 -14.611 1.00 88.56 284 PRO A C 1
ATOM 2314 O O . PRO A 1 284 ? 21.814 4.691 -14.425 1.00 88.56 284 PRO A O 1
ATOM 2317 N N . ASN A 1 285 ? 21.723 6.788 -15.224 1.00 87.06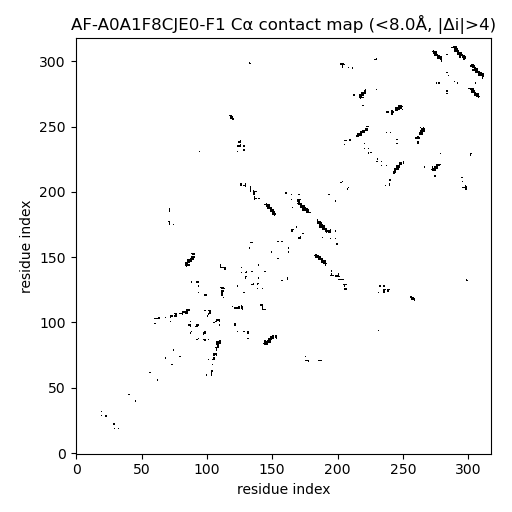 285 ASN A N 1
ATOM 2318 C CA . ASN A 1 285 ? 23.100 6.801 -15.721 1.00 87.06 285 ASN A CA 1
ATOM 2319 C C . ASN A 1 285 ? 24.155 6.826 -14.599 1.00 87.06 285 ASN A C 1
ATOM 2321 O O . ASN A 1 285 ? 25.324 6.565 -14.870 1.00 87.06 285 ASN A O 1
ATOM 2325 N N . SER A 1 286 ? 23.777 7.138 -13.349 1.00 85.75 286 SER A N 1
ATOM 2326 C CA . SER A 1 286 ? 24.691 7.012 -12.202 1.00 85.75 286 SER A CA 1
ATOM 2327 C C . SER A 1 286 ? 24.875 5.556 -11.759 1.00 85.75 286 SER A C 1
ATOM 2329 O O . SER A 1 286 ? 25.853 5.247 -11.083 1.00 85.75 286 SER A O 1
ATOM 2331 N N . ILE A 1 287 ? 23.955 4.666 -12.156 1.00 85.38 287 ILE A N 1
ATOM 2332 C CA . ILE A 1 287 ? 23.979 3.237 -11.829 1.00 85.38 287 ILE A CA 1
ATOM 2333 C C . ILE A 1 287 ? 24.719 2.445 -12.909 1.00 85.38 287 ILE A C 1
ATOM 2335 O O . ILE A 1 287 ? 25.578 1.623 -12.591 1.00 85.38 287 ILE A O 1
ATOM 2339 N N . CYS A 1 288 ? 24.422 2.698 -14.189 1.00 82.25 288 CYS A N 1
ATOM 2340 C CA . CYS A 1 288 ? 25.217 2.177 -15.299 1.00 82.25 288 CYS A CA 1
ATOM 2341 C C . CYS A 1 288 ? 25.383 3.184 -16.442 1.00 82.25 288 CYS A C 1
ATOM 2343 O O . CYS A 1 288 ? 24.456 3.901 -16.801 1.00 82.25 288 CYS A O 1
ATOM 2345 N N . GLU A 1 289 ? 26.560 3.188 -17.077 1.00 83.88 289 GLU A N 1
ATOM 2346 C CA . GLU A 1 289 ? 26.778 3.846 -18.375 1.00 83.88 289 GLU A CA 1
ATOM 2347 C C . GLU A 1 289 ? 26.171 2.959 -19.484 1.00 83.88 289 GLU A C 1
ATOM 2349 O O . GLU A 1 289 ? 26.841 2.155 -20.138 1.00 83.88 289 GLU A O 1
ATOM 2354 N N . CYS A 1 290 ? 24.853 3.022 -19.647 1.00 87.06 290 CYS A N 1
ATOM 2355 C CA . CYS A 1 290 ? 24.085 2.072 -20.447 1.00 87.06 290 CYS A CA 1
ATOM 2356 C C . CYS A 1 290 ? 22.983 2.785 -21.246 1.00 87.06 290 CYS A C 1
ATOM 2358 O O . CYS A 1 290 ? 22.470 3.830 -20.854 1.00 87.06 290 CYS A O 1
ATOM 2360 N N . LYS A 1 291 ? 22.608 2.229 -22.406 1.00 90.75 291 LYS A N 1
ATOM 2361 C CA . LYS A 1 291 ? 21.417 2.692 -23.129 1.00 90.75 291 LYS A CA 1
ATOM 2362 C C . LYS A 1 291 ? 20.187 2.128 -22.425 1.00 90.75 291 LYS A C 1
ATOM 2364 O O . LYS A 1 291 ? 20.073 0.909 -22.304 1.00 90.75 291 LYS A O 1
ATOM 2369 N N . LEU A 1 292 ? 19.286 3.007 -22.008 1.00 93.38 292 LEU A N 1
ATOM 2370 C CA . LEU A 1 292 ? 18.142 2.679 -21.165 1.00 93.38 292 LEU A CA 1
ATOM 2371 C C . LEU A 1 292 ? 16.826 3.082 -21.827 1.00 93.38 292 LEU A C 1
ATOM 2373 O O . LEU A 1 292 ? 16.770 4.062 -22.569 1.00 93.38 292 LEU A O 1
ATOM 2377 N N . GLU A 1 293 ? 15.767 2.347 -21.515 1.00 94.38 293 GLU A N 1
ATOM 2378 C CA . GLU A 1 293 ? 14.388 2.661 -21.886 1.00 94.38 293 GLU A CA 1
ATOM 2379 C C . GLU A 1 293 ? 13.512 2.577 -20.638 1.00 94.38 293 GLU A C 1
ATOM 2381 O O . GLU A 1 293 ? 13.522 1.560 -19.947 1.00 94.38 293 GLU A O 1
ATOM 2386 N N . ARG A 1 294 ? 12.761 3.637 -20.323 1.00 93.56 294 ARG A N 1
ATOM 2387 C CA . ARG A 1 294 ? 11.790 3.585 -19.226 1.00 93.56 294 ARG A CA 1
ATOM 2388 C C . ARG A 1 294 ? 10.565 2.821 -19.703 1.00 93.56 294 ARG A C 1
ATOM 2390 O O . ARG A 1 294 ? 9.888 3.277 -20.618 1.00 93.56 294 ARG A O 1
ATOM 2397 N N . ILE A 1 295 ? 10.282 1.700 -19.057 1.00 92.38 295 ILE A N 1
ATOM 2398 C CA . ILE A 1 295 ? 9.186 0.802 -19.444 1.00 92.38 295 ILE A CA 1
ATOM 2399 C C . ILE A 1 295 ? 7.991 0.888 -18.502 1.00 92.38 295 ILE A C 1
ATOM 2401 O O . ILE A 1 295 ? 6.894 0.491 -18.875 1.00 92.38 295 ILE A O 1
ATOM 2405 N N . TRP A 1 296 ? 8.196 1.400 -17.287 1.00 91.62 296 TRP A N 1
ATOM 2406 C CA . TRP A 1 296 ? 7.140 1.508 -16.293 1.00 91.62 296 TRP A CA 1
ATOM 2407 C C . TRP A 1 296 ? 7.418 2.637 -15.302 1.00 91.62 296 TRP A C 1
ATOM 2409 O O . TRP A 1 296 ? 8.571 2.998 -15.030 1.00 91.62 296 TRP A O 1
ATOM 2419 N N . GLN A 1 297 ? 6.336 3.191 -14.770 1.00 89.75 297 GLN A N 1
ATOM 2420 C CA . GLN A 1 297 ? 6.332 4.239 -13.764 1.00 89.75 297 GLN A CA 1
ATOM 2421 C C . GLN A 1 297 ? 5.169 3.980 -12.803 1.00 89.75 297 GLN A C 1
ATOM 2423 O O . GLN A 1 297 ? 4.038 3.777 -13.244 1.00 89.75 297 GLN A O 1
ATOM 2428 N N . GLY A 1 298 ? 5.456 3.992 -11.503 1.00 83.44 298 GLY A N 1
ATOM 2429 C CA . GLY A 1 298 ? 4.445 3.813 -10.465 1.00 83.44 298 GLY A CA 1
ATOM 2430 C C . GLY A 1 298 ? 3.579 5.054 -10.275 1.00 83.44 298 GLY A C 1
ATOM 2431 O O . GLY A 1 298 ? 3.970 6.172 -10.639 1.00 83.44 298 GLY A O 1
ATOM 2432 N N . ILE A 1 299 ? 2.410 4.873 -9.655 1.00 69.81 299 ILE A N 1
ATOM 2433 C CA . ILE A 1 299 ? 1.555 6.002 -9.273 1.00 69.81 299 ILE A CA 1
ATOM 2434 C C . ILE A 1 299 ? 2.316 6.954 -8.332 1.00 69.81 299 ILE A C 1
ATOM 2436 O O . ILE A 1 299 ? 3.029 6.537 -7.420 1.00 69.81 299 ILE A O 1
ATOM 2440 N N . GLY A 1 300 ? 2.199 8.258 -8.600 1.00 70.19 300 GLY A N 1
ATOM 2441 C CA . GLY A 1 300 ? 2.921 9.314 -7.880 1.00 70.19 300 GLY A CA 1
ATOM 2442 C C . GLY A 1 300 ? 4.357 9.562 -8.362 1.00 70.19 300 GLY A C 1
ATOM 2443 O O . GLY A 1 300 ? 5.034 10.423 -7.809 1.00 70.19 300 GLY A O 1
ATOM 2444 N N . ASP A 1 301 ? 4.826 8.848 -9.396 1.00 76.56 301 ASP A N 1
ATOM 2445 C CA . ASP A 1 301 ? 6.183 8.961 -9.969 1.00 76.56 301 ASP A CA 1
ATOM 2446 C C . ASP A 1 301 ? 7.326 8.616 -8.992 1.00 76.56 301 ASP A C 1
ATOM 2448 O O . ASP A 1 301 ? 8.489 8.905 -9.260 1.00 76.56 301 ASP A O 1
ATOM 2452 N N . ASN A 1 302 ? 7.015 7.973 -7.862 1.00 79.56 302 ASN A N 1
ATOM 2453 C CA . ASN A 1 302 ? 7.996 7.651 -6.819 1.00 79.56 302 ASN A CA 1
ATOM 2454 C C . ASN A 1 302 ? 8.935 6.498 -7.205 1.00 79.56 302 ASN A C 1
ATOM 2456 O O . ASN A 1 302 ? 10.028 6.388 -6.652 1.00 79.56 302 ASN A O 1
ATOM 2460 N N . VAL A 1 303 ? 8.509 5.655 -8.151 1.00 85.62 303 VAL A N 1
ATOM 2461 C CA . VAL A 1 303 ? 9.218 4.455 -8.609 1.00 85.62 303 VAL A CA 1
ATOM 2462 C C . VAL A 1 303 ? 9.248 4.426 -10.128 1.00 85.62 303 VAL A C 1
ATOM 2464 O O . VAL A 1 303 ? 8.212 4.587 -10.777 1.00 85.62 303 VAL A O 1
ATOM 2467 N N . LYS A 1 304 ? 10.422 4.176 -10.704 1.00 90.81 304 LYS A N 1
ATOM 2468 C CA . LYS A 1 304 ? 10.635 4.073 -12.150 1.00 90.81 304 LYS A CA 1
ATOM 2469 C C . LYS A 1 304 ? 11.386 2.795 -12.468 1.00 90.81 304 LYS A C 1
ATOM 2471 O O . LYS A 1 304 ? 12.350 2.452 -11.783 1.00 90.81 304 LYS A O 1
ATOM 2476 N N . VAL A 1 305 ? 10.978 2.131 -13.545 1.00 91.81 305 VAL A N 1
ATOM 2477 C CA . VAL A 1 305 ? 11.682 0.954 -14.053 1.00 91.81 305 VAL A CA 1
ATOM 2478 C C . VAL A 1 305 ? 12.239 1.205 -15.434 1.00 91.81 305 VAL A C 1
ATOM 2480 O O . VAL A 1 305 ? 11.544 1.649 -16.354 1.00 91.81 305 VAL A O 1
ATOM 2483 N N . TRP A 1 306 ? 13.520 0.885 -15.557 1.00 93.94 306 TRP A N 1
ATOM 2484 C CA . TRP A 1 306 ? 14.306 1.054 -16.761 1.00 93.94 306 TRP A CA 1
ATOM 2485 C C . TRP A 1 306 ? 14.805 -0.296 -17.246 1.00 93.94 306 TRP A C 1
ATOM 2487 O O . TRP A 1 306 ? 15.395 -1.058 -16.483 1.00 93.94 306 TRP A O 1
ATOM 2497 N N . ARG A 1 307 ? 14.611 -0.570 -18.532 1.00 94.38 307 ARG A N 1
ATOM 2498 C CA . ARG A 1 307 ? 15.216 -1.695 -19.234 1.00 94.38 307 ARG A CA 1
ATOM 2499 C C . ARG A 1 307 ? 16.590 -1.295 -19.752 1.00 94.38 307 ARG A C 1
ATOM 2501 O O . ARG A 1 307 ? 16.731 -0.266 -20.417 1.00 94.38 307 ARG A O 1
ATOM 2508 N N . VAL A 1 308 ? 17.591 -2.130 -19.505 1.00 93.38 308 VAL A N 1
ATOM 2509 C CA . VAL A 1 308 ? 18.932 -1.976 -20.066 1.00 93.38 308 VAL A CA 1
ATOM 2510 C C . VAL A 1 308 ? 18.950 -2.571 -21.472 1.00 93.38 308 VAL A C 1
ATOM 2512 O O . VAL A 1 308 ? 18.862 -3.779 -21.661 1.00 93.38 308 VAL A O 1
ATOM 2515 N N . LEU A 1 309 ? 19.069 -1.715 -22.487 1.00 91.06 309 LEU A N 1
ATOM 2516 C CA . LEU A 1 309 ? 19.110 -2.137 -23.890 1.00 91.06 309 LEU A CA 1
ATOM 2517 C C . LEU A 1 309 ? 20.515 -2.564 -24.318 1.00 91.06 309 LEU A C 1
ATOM 2519 O O . LEU A 1 309 ? 20.680 -3.490 -25.110 1.00 91.06 309 LEU A O 1
ATOM 2523 N N . LYS A 1 310 ? 21.541 -1.843 -23.848 1.00 87.69 310 LYS A N 1
ATOM 2524 C CA . LYS A 1 310 ? 22.939 -2.124 -24.191 1.00 87.69 310 LYS A CA 1
ATOM 2525 C C . LYS A 1 310 ? 23.899 -1.510 -23.179 1.00 87.69 310 LYS A C 1
ATOM 2527 O O . LYS A 1 310 ? 23.812 -0.320 -22.884 1.00 87.69 310 LYS A O 1
ATOM 2532 N N . TRP A 1 311 ? 24.872 -2.300 -22.738 1.00 82.38 311 TRP A N 1
ATOM 2533 C CA . TRP A 1 311 ? 26.016 -1.823 -21.960 1.00 82.38 311 TRP A CA 1
ATOM 2534 C C . TRP A 1 311 ? 26.993 -1.079 -22.872 1.00 82.38 311 TRP A C 1
ATOM 2536 O O . TRP A 1 311 ? 27.396 -1.612 -23.913 1.00 82.38 311 TRP A O 1
ATOM 2546 N N . GLN A 1 312 ? 27.373 0.148 -22.509 1.00 78.06 312 GLN A N 1
ATOM 2547 C CA . GLN A 1 312 ? 28.429 0.850 -23.230 1.00 78.06 312 GLN A CA 1
ATOM 2548 C C . GLN A 1 312 ? 29.776 0.326 -22.727 1.00 78.06 312 GLN A C 1
ATOM 2550 O O . GLN A 1 312 ? 30.176 0.566 -21.594 1.00 78.06 312 GLN A O 1
ATOM 2555 N N . ASN A 1 313 ? 30.488 -0.425 -23.567 1.00 56.12 313 ASN A N 1
ATOM 2556 C CA . ASN A 1 313 ? 31.886 -0.729 -23.290 1.00 56.12 313 ASN A CA 1
ATOM 2557 C C . ASN A 1 313 ? 32.693 0.526 -23.628 1.00 56.12 313 ASN A C 1
ATOM 2559 O O . ASN A 1 313 ? 32.847 0.848 -24.810 1.00 56.12 313 ASN A O 1
ATOM 2563 N N . LYS A 1 314 ? 33.256 1.213 -22.630 1.00 48.44 314 LYS A N 1
ATOM 2564 C CA . LYS A 1 314 ? 34.397 2.092 -22.902 1.00 48.44 314 LYS A CA 1
ATOM 2565 C C . LYS A 1 314 ? 35.516 1.215 -23.463 1.00 48.44 314 LYS A C 1
ATOM 2567 O O . LYS A 1 314 ? 36.105 0.412 -22.744 1.00 48.44 314 LYS A O 1
ATOM 2572 N N . LYS A 1 315 ? 35.828 1.373 -24.753 1.00 36.75 315 LYS A N 1
ATOM 2573 C CA . LYS A 1 315 ? 37.201 1.144 -25.207 1.00 36.75 315 LYS A CA 1
ATOM 2574 C C . LYS A 1 315 ? 38.024 2.206 -24.491 1.00 36.75 315 LYS A C 1
ATOM 2576 O O . LYS A 1 315 ? 37.959 3.373 -24.861 1.00 36.75 315 LYS A O 1
ATOM 2581 N N . ILE A 1 316 ? 38.722 1.812 -23.433 1.00 31.30 316 ILE A N 1
ATOM 2582 C CA . ILE A 1 316 ? 39.794 2.626 -22.872 1.00 31.30 316 ILE A CA 1
ATOM 2583 C C . ILE A 1 316 ? 40.828 2.729 -23.999 1.00 31.30 316 ILE A C 1
ATOM 2585 O O . ILE A 1 316 ? 41.502 1.750 -24.312 1.00 31.30 316 ILE A O 1
ATOM 2589 N N . GLN A 1 317 ? 40.844 3.860 -24.704 1.00 30.67 317 GLN A N 1
ATOM 2590 C CA . GLN A 1 317 ? 41.995 4.239 -25.511 1.00 30.67 317 GLN A CA 1
ATOM 2591 C C . GLN A 1 317 ? 43.059 4.684 -24.511 1.00 30.67 317 GLN A C 1
ATOM 2593 O O . GLN A 1 317 ? 42.826 5.630 -23.758 1.00 30.67 317 GLN A O 1
ATOM 2598 N N . PHE A 1 318 ? 44.140 3.910 -24.443 1.00 36.69 318 PHE A N 1
ATOM 2599 C CA . PHE A 1 318 ? 45.371 4.310 -23.774 1.00 36.69 318 PHE A CA 1
ATOM 2600 C C . PHE A 1 318 ? 46.090 5.373 -24.596 1.00 36.69 318 PHE A C 1
ATOM 2602 O O . PHE A 1 318 ? 46.030 5.269 -25.846 1.00 36.69 318 PHE A O 1
#

Solvent-accessible surface area (backbone atoms only — not comparable to full-atom values): 18220 Å² total; per-residue (Å²): 112,72,67,60,55,54,53,50,51,50,50,49,51,53,50,52,50,53,48,48,66,71,29,59,86,39,68,68,57,43,50,55,48,51,53,50,50,49,64,56,43,47,75,67,46,42,58,60,50,49,52,52,48,51,52,47,54,73,65,37,75,72,61,69,71,99,63,88,66,54,70,68,41,50,49,41,49,75,71,52,58,65,90,45,20,45,43,70,43,31,71,54,43,85,80,44,71,55,65,54,43,44,36,44,70,28,62,36,37,60,56,42,58,52,87,92,61,93,56,76,64,95,59,62,30,41,65,32,48,30,35,63,70,55,62,21,29,68,48,36,58,58,40,53,52,38,31,40,34,37,25,48,70,32,56,68,73,47,56,69,71,56,48,50,45,60,70,30,68,73,27,21,39,77,78,46,67,54,95,47,96,79,78,60,36,44,34,35,28,38,59,35,73,53,26,60,74,70,47,72,78,65,79,37,35,56,75,56,53,59,76,77,52,69,86,70,46,37,31,37,41,66,67,76,86,59,101,46,78,46,53,64,51,48,57,19,52,51,58,74,42,31,87,40,43,37,24,32,64,88,68,97,71,85,81,72,45,88,69,62,78,66,65,70,37,70,74,54,98,84,64,79,56,47,31,40,40,32,46,60,86,57,62,66,64,81,78,42,68,49,47,70,45,80,78,49,56,31,61,90,52,45,37,35,34,31,38,52,76,42,80,62,76,79,78,79,79,127

Radius of gyration: 28.01 Å; Cα contacts (8 Å, |Δi|>4): 453; chains: 1; bounding box: 69×55×86 Å

Nearest PDB structures (foldseek):
  6ok2-assembly1_D  TM=2.824E-01  e=1.823E-01  Geobacter metallireducens GS-15
  5zfq-assembly1_A  TM=2.514E-01  e=4.045E-01  Geobacter sulfurreducens PCA
  4ldp-assembly1_B  TM=4.140E-01  e=4.696E+00  Saccharopolyspora spinosa
  4ksr-assembly1_A  TM=3.324E-01  e=3.907E+00  Vibrio cholerae O1 biovar El Tor str. N16961

Secondary structure (DSSP, 8-state):
-HHHHHHHHHHHHHHHHHHHHHHTTSHHHHHHHHHHHHHHHHHHHHHHHHHHHHHHHHH-TTS--S----HHHHHHHHH--TTSBEEEESTTTTTSSHHHHHHHHH--B--SS-TT-S---SS--HHHHHHHHH--HHHHHHHT--EEEEEHHHHHHS-HHHHHHHH-TTTEEEEEE---TTS--EEEEEEPHHHHHHPPPPS--HHHHHHHS-TT-EEEE----SS-THHHHHHHHHHHTTTSEEE-PPPS-----SS-----BPPPTT---SEEEEETT--GGGT-SEEEEEEEE-GGG-EEEEEEEEE-------

pLDDT: mean 77.39, std 14.95, range [30.67, 98.19]

Sequence (318 aa):
MLFSYQIFGVLVTLLLIWIFESVQKKKVVAIIFSLFAVWLLIPSLGPPILQLSEARLAQNRLLSVNEDLPETLKWIENNVSIEKRVVDITTNAPFSGRPEEVLVKAGAFIPTFASKYRAYTLEASPEYLDLVFTLNPDVVKELRVSYVIIDSNYFQTLPEVRKNDIQNAVFFEKVFETSSPYAQWERIYRIKDEYLKEGSILSGTFKELLGFIPQDTALYIEDWRSENPWATLRKAVIFAFKDWNPYATPGSGVYLNVEAFVSIREPAKAQKFDYLVLSKDTNPNSICECKLERIWQGIGDNVKVWRVLKWQNKKIQF

Organism: NCBI:txid1802532

Mean predicted aligned error: 12.69 Å